Protein AF-K9Z7T4-F1 (afdb_monomer)

Radius of gyration: 53.47 Å; Cα contacts (8 Å, |Δi|>4): 276; chains: 1; bounding box: 101×88×166 Å

Mean predicted aligned error: 19.98 Å

pLDDT: mean 82.02, std 14.08, range [35.19, 96.25]

Structure (mmCIF, N/CA/C/O backbone):
data_AF-K9Z7T4-F1
#
_entry.id   AF-K9Z7T4-F1
#
loop_
_atom_site.group_PDB
_atom_site.id
_atom_site.type_symbol
_atom_site.label_atom_id
_atom_site.label_alt_id
_atom_site.label_comp_id
_atom_site.label_asym_id
_atom_site.label_entity_id
_atom_site.label_seq_id
_atom_site.pdbx_PDB_ins_code
_atom_site.Cartn_x
_atom_site.Cartn_y
_atom_site.Cartn_z
_atom_site.occupancy
_atom_site.B_iso_or_equiv
_atom_site.auth_seq_id
_atom_site.auth_comp_id
_atom_site.auth_asym_id
_atom_site.auth_atom_id
_atom_site.pdbx_PDB_model_num
ATOM 1 N N . MET A 1 1 ? -1.472 -48.087 59.391 1.00 56.12 1 MET A N 1
ATOM 2 C CA . MET A 1 1 ? -1.946 -48.868 58.226 1.00 56.12 1 MET A CA 1
ATOM 3 C C . MET A 1 1 ? -3.198 -48.265 57.552 1.00 56.12 1 MET A C 1
ATOM 5 O O . MET A 1 1 ? -3.624 -48.818 56.557 1.00 56.12 1 MET A O 1
ATOM 9 N N . ASN A 1 2 ? -3.743 -47.123 58.022 1.00 65.25 2 ASN A N 1
ATOM 10 C CA . ASN A 1 2 ? -5.026 -46.553 57.555 1.00 65.25 2 ASN A CA 1
ATOM 11 C C . ASN A 1 2 ? -4.916 -45.523 56.407 1.00 65.25 2 ASN A C 1
ATOM 13 O O . ASN A 1 2 ? -5.832 -45.392 55.605 1.00 65.25 2 ASN A O 1
ATOM 17 N N . GLU A 1 3 ? -3.805 -44.788 56.298 1.00 74.00 3 GLU A N 1
ATOM 18 C CA . GLU A 1 3 ? -3.672 -43.707 55.300 1.00 74.00 3 GLU A CA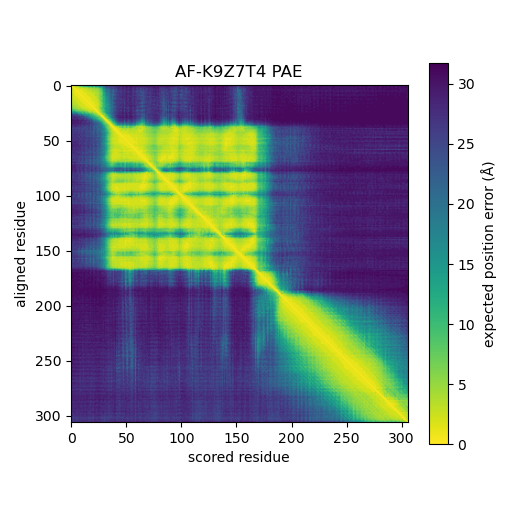 1
ATOM 19 C C . GLU A 1 3 ? -3.505 -44.234 53.870 1.00 74.00 3 GLU A C 1
ATOM 21 O O . GLU A 1 3 ? -4.015 -43.649 52.916 1.00 74.00 3 GLU A O 1
ATOM 26 N N . LEU A 1 4 ? -2.828 -45.376 53.710 1.00 76.12 4 LEU A N 1
ATOM 27 C CA . LEU A 1 4 ? -2.591 -45.973 52.397 1.00 76.12 4 LEU A CA 1
ATOM 28 C C . LEU A 1 4 ? -3.894 -46.502 51.776 1.00 76.12 4 LEU A C 1
ATOM 30 O O . LEU A 1 4 ? -4.114 -46.332 50.579 1.00 76.12 4 LEU A O 1
ATOM 34 N N . GLU A 1 5 ? -4.783 -47.084 52.586 1.00 82.19 5 GLU A N 1
ATOM 35 C CA . GLU A 1 5 ? -6.115 -47.509 52.136 1.00 82.19 5 GLU A CA 1
ATOM 36 C C . GLU A 1 5 ? -6.989 -46.317 51.739 1.00 82.19 5 GLU A C 1
ATOM 38 O O . GLU A 1 5 ? -7.698 -46.378 50.731 1.00 82.19 5 GLU A O 1
ATOM 43 N N . GLU A 1 6 ? -6.903 -45.203 52.470 1.00 84.56 6 GLU A N 1
ATOM 44 C CA . GLU A 1 6 ? -7.644 -43.987 52.134 1.00 84.56 6 GLU A CA 1
ATOM 45 C C . GLU A 1 6 ? -7.170 -43.380 50.801 1.00 84.56 6 GLU A C 1
ATOM 47 O O . GLU A 1 6 ? -7.987 -42.957 49.976 1.00 84.56 6 GLU A O 1
ATOM 52 N N . ILE A 1 7 ? -5.857 -43.403 50.546 1.00 84.25 7 ILE A N 1
ATOM 53 C CA . ILE A 1 7 ? -5.266 -42.974 49.271 1.00 84.25 7 ILE A CA 1
ATOM 54 C C . ILE A 1 7 ? -5.718 -43.889 48.129 1.00 84.25 7 ILE A C 1
ATOM 56 O O . ILE A 1 7 ? -6.158 -43.392 47.089 1.00 84.25 7 ILE A O 1
ATOM 60 N N . TYR A 1 8 ? -5.681 -45.212 48.320 1.00 85.50 8 TYR A N 1
ATOM 61 C CA . TYR A 1 8 ? -6.153 -46.169 47.314 1.00 85.50 8 TYR A CA 1
ATOM 62 C C . TYR A 1 8 ? -7.630 -45.961 46.974 1.00 85.50 8 TYR A C 1
ATOM 64 O O . TYR A 1 8 ? -8.008 -45.984 45.800 1.00 85.50 8 TYR A O 1
ATOM 72 N N . LYS A 1 9 ? -8.461 -45.695 47.984 1.00 87.12 9 LYS A N 1
ATOM 73 C CA . LYS A 1 9 ? -9.889 -45.431 47.800 1.00 87.12 9 LYS A CA 1
ATOM 74 C C . LYS A 1 9 ? -10.130 -44.143 47.009 1.00 87.12 9 LYS A C 1
ATOM 76 O O . LYS A 1 9 ? -10.883 -44.167 46.035 1.00 87.12 9 LYS A O 1
ATOM 81 N N . LYS A 1 10 ? -9.423 -43.054 47.336 1.00 87.56 10 LYS A N 1
ATOM 82 C CA . LYS A 1 10 ? -9.483 -41.791 46.573 1.00 87.56 10 LYS A CA 1
ATOM 83 C C . LYS A 1 10 ? -9.016 -41.975 45.128 1.00 87.56 10 LYS A C 1
ATOM 85 O O . LYS A 1 10 ? -9.668 -41.489 44.205 1.00 87.56 10 LYS A O 1
ATOM 90 N N . PHE A 1 11 ? -7.935 -42.721 44.907 1.00 86.19 11 PHE A N 1
ATOM 91 C CA . PHE A 1 11 ? -7.422 -42.998 43.563 1.00 86.19 11 PHE A CA 1
ATOM 92 C C . PHE A 1 11 ? -8.405 -43.836 42.731 1.00 86.19 11 PHE A C 1
ATOM 94 O O . PHE A 1 11 ? -8.619 -43.581 41.543 1.00 86.19 11 PHE A O 1
ATOM 101 N N . HIS A 1 12 ? -9.071 -44.803 43.364 1.00 86.19 12 HIS A N 1
ATOM 102 C CA . HIS A 1 12 ? -10.107 -45.608 42.727 1.00 86.19 12 HIS A CA 1
ATOM 103 C C . HIS A 1 12 ? -11.338 -44.770 42.340 1.00 86.19 12 HIS A C 1
ATOM 105 O O . HIS A 1 12 ? -11.840 -44.881 41.220 1.00 86.19 12 HIS A O 1
ATOM 111 N N . GLU A 1 13 ? -11.786 -43.869 43.219 1.00 89.94 13 GLU A N 1
ATOM 112 C CA . GLU A 1 13 ? -12.886 -42.941 42.933 1.00 89.94 13 GLU A CA 1
ATOM 113 C C . GLU A 1 13 ? -12.566 -41.985 41.776 1.00 89.94 13 GLU A C 1
ATOM 115 O O . GLU A 1 13 ? -13.425 -41.735 40.923 1.00 89.94 13 GLU A O 1
ATOM 120 N N . ILE A 1 14 ? -11.329 -41.484 41.708 1.00 85.44 14 ILE A N 1
ATOM 121 C CA . ILE A 1 14 ? -10.849 -40.638 40.607 1.00 85.44 14 ILE A CA 1
ATOM 122 C C . ILE A 1 14 ? -10.875 -41.412 39.284 1.00 85.44 14 ILE A C 1
ATOM 124 O O . ILE A 1 14 ? -11.422 -40.912 38.301 1.00 85.44 14 ILE A O 1
ATOM 128 N N . ASN A 1 15 ? -10.387 -42.655 39.262 1.00 79.94 15 ASN A N 1
ATOM 129 C CA . ASN A 1 15 ? -10.415 -43.496 38.060 1.00 79.94 15 ASN A CA 1
ATOM 130 C C . ASN A 1 15 ? -11.839 -43.807 37.580 1.00 79.94 15 ASN A C 1
ATOM 132 O O . ASN A 1 15 ? -12.111 -43.812 36.377 1.00 79.94 15 ASN A O 1
ATOM 136 N N . ILE A 1 16 ? -12.780 -44.025 38.503 1.00 87.44 16 ILE A N 1
ATOM 137 C CA . ILE A 1 16 ? -14.195 -44.207 38.154 1.00 87.44 16 ILE A CA 1
ATOM 138 C C . ILE A 1 16 ? -14.779 -42.919 37.562 1.00 87.44 16 ILE A C 1
ATOM 140 O O . ILE A 1 16 ? -15.536 -42.983 36.589 1.00 87.44 16 ILE A O 1
ATOM 144 N N . LYS A 1 17 ? -14.448 -41.749 38.126 1.00 85.88 17 LYS A N 1
ATOM 145 C CA . LYS A 1 17 ? -14.883 -40.450 37.588 1.00 85.88 17 LYS A CA 1
ATOM 146 C C . LYS A 1 17 ? -14.314 -40.208 36.188 1.00 85.88 17 LYS A C 1
ATOM 148 O O . LYS A 1 17 ? -15.086 -39.839 35.307 1.00 85.88 17 LYS A O 1
ATOM 153 N N . LEU A 1 18 ? -13.034 -40.501 35.960 1.00 75.69 18 LEU A N 1
ATOM 154 C CA . LEU A 1 18 ? -12.379 -40.421 34.648 1.00 75.69 18 LEU A CA 1
ATOM 155 C C . LEU A 1 18 ? -13.069 -41.311 33.611 1.00 75.69 18 LEU A C 1
ATOM 157 O O . LEU A 1 18 ? -13.542 -40.799 32.601 1.00 75.69 18 LEU A O 1
ATOM 161 N N . LYS A 1 19 ? -13.291 -42.597 33.913 1.00 78.19 19 LYS A N 1
ATOM 162 C CA . LYS A 1 19 ? -14.021 -43.506 33.007 1.00 78.19 19 LYS A CA 1
ATOM 163 C C . LYS A 1 19 ? -15.453 -43.054 32.708 1.00 78.19 19 LYS A C 1
ATOM 165 O O . LYS A 1 19 ? -15.978 -43.317 31.627 1.00 78.19 19 LYS A O 1
ATOM 170 N N . LYS A 1 20 ? -16.131 -42.407 33.663 1.00 79.56 20 LYS A N 1
ATOM 171 C CA . LYS A 1 20 ? -17.473 -41.835 33.444 1.00 79.56 20 LYS A CA 1
ATOM 172 C C . LYS A 1 20 ? -17.432 -40.589 32.556 1.00 79.56 20 LYS A C 1
ATOM 174 O O . LYS A 1 20 ? -18.390 -40.367 31.819 1.00 79.56 20 LYS A O 1
ATOM 179 N N . LEU A 1 21 ? -16.366 -39.793 32.634 1.00 73.06 21 LEU A N 1
ATOM 180 C CA . LEU A 1 21 ? -16.147 -38.629 31.774 1.00 73.06 21 LEU A CA 1
ATOM 181 C C . LEU A 1 21 ? -15.753 -39.048 30.354 1.00 73.06 21 LEU A C 1
ATOM 183 O O . LEU A 1 21 ? -16.339 -38.529 29.413 1.00 73.06 21 LEU A O 1
ATOM 187 N N . GLU A 1 22 ? -14.887 -40.050 30.196 1.00 66.94 22 GLU A N 1
ATOM 188 C CA . GLU A 1 22 ? -14.547 -40.644 28.892 1.00 66.94 22 GLU A CA 1
ATOM 189 C C . GLU A 1 22 ? -15.793 -41.214 28.204 1.00 66.94 22 GLU A C 1
ATOM 191 O O . GLU A 1 22 ? -16.116 -40.834 27.085 1.00 66.94 22 GLU A O 1
ATOM 196 N N . LYS A 1 23 ? -16.614 -41.995 28.923 1.00 67.00 23 LYS A N 1
ATOM 197 C CA . LYS A 1 23 ? -17.903 -42.482 28.394 1.00 67.00 23 LYS A CA 1
ATOM 198 C C . LYS A 1 23 ? -18.918 -41.372 28.095 1.00 67.00 23 LYS A C 1
ATOM 200 O O . LYS A 1 23 ? -19.874 -41.620 27.363 1.00 67.00 23 LYS A O 1
ATOM 205 N N . LYS A 1 24 ? -18.781 -40.185 28.696 1.00 62.53 24 LYS A N 1
ATOM 206 C CA . LYS A 1 24 ? -19.589 -39.002 28.351 1.00 62.53 24 LYS A CA 1
ATOM 207 C C . LYS A 1 24 ? -19.031 -38.282 27.121 1.00 62.53 24 LYS A C 1
ATOM 209 O O . LYS A 1 24 ? -19.833 -37.801 26.329 1.00 62.53 24 LYS A O 1
ATOM 214 N N . ALA A 1 25 ? -17.711 -38.248 26.944 1.00 53.03 25 ALA A N 1
ATOM 215 C CA . ALA A 1 25 ? -17.052 -37.720 25.752 1.00 53.03 25 ALA A CA 1
ATOM 216 C C . ALA A 1 25 ? -17.352 -38.586 24.512 1.00 53.03 25 ALA A C 1
ATOM 218 O O . ALA A 1 25 ? -17.721 -38.047 23.474 1.00 53.03 25 ALA A O 1
ATOM 219 N N . ASP A 1 26 ? -17.367 -39.916 24.660 1.00 46.66 26 ASP A N 1
ATOM 220 C CA . ASP A 1 26 ? -17.774 -40.867 23.607 1.00 46.66 26 ASP A CA 1
ATOM 221 C C . ASP A 1 26 ? -19.279 -40.802 23.268 1.00 46.66 26 ASP A C 1
ATOM 223 O O . ASP A 1 26 ? -19.737 -41.374 22.281 1.00 46.66 26 ASP A O 1
ATOM 227 N N . ARG A 1 27 ? -20.076 -40.103 24.089 1.00 43.59 27 ARG A N 1
ATOM 228 C CA . ARG A 1 27 ? -21.511 -39.845 23.876 1.00 43.59 27 ARG A CA 1
ATOM 229 C C . ARG A 1 27 ? -21.798 -38.433 23.365 1.00 43.59 27 ARG A C 1
ATOM 231 O O . ARG A 1 27 ? -22.956 -38.009 23.396 1.00 43.59 27 ARG A O 1
ATOM 238 N N . ILE A 1 28 ? -20.791 -37.712 22.870 1.00 45.66 28 ILE A N 1
ATOM 239 C CA . ILE A 1 28 ? -21.030 -36.521 22.053 1.00 45.66 28 ILE A CA 1
ATOM 240 C C . ILE A 1 28 ? -21.581 -37.002 20.707 1.00 45.66 28 ILE A C 1
ATOM 242 O O . ILE A 1 28 ? -20.867 -37.258 19.742 1.00 45.66 28 ILE A O 1
ATOM 246 N N . ILE A 1 29 ? -22.901 -37.166 20.679 1.00 40.69 29 ILE A N 1
ATOM 247 C CA . ILE A 1 29 ? -23.694 -37.249 19.462 1.00 40.69 29 ILE A CA 1
ATOM 248 C C . ILE A 1 29 ? -23.391 -35.972 18.677 1.00 40.69 29 ILE A C 1
ATOM 250 O O . ILE A 1 29 ? -23.644 -34.869 19.161 1.00 40.69 29 ILE A O 1
ATOM 254 N N . VAL A 1 30 ? -22.831 -36.136 17.478 1.00 42.75 30 VAL A N 1
ATOM 255 C CA . VAL A 1 30 ? -22.654 -35.076 16.483 1.00 42.75 30 VAL A CA 1
ATOM 256 C C . VAL A 1 30 ? -24.044 -34.622 16.038 1.00 42.75 30 VAL A C 1
ATOM 258 O O . VAL A 1 30 ? -24.583 -35.059 15.024 1.00 42.75 30 VAL A O 1
ATOM 261 N N . THR A 1 31 ? -24.672 -33.755 16.825 1.00 37.69 31 THR A N 1
ATOM 262 C CA . THR A 1 31 ? -25.811 -32.963 16.381 1.00 37.69 31 THR A CA 1
ATOM 263 C C . THR A 1 31 ? -25.279 -31.901 15.429 1.00 37.69 31 THR A C 1
ATOM 265 O O . THR A 1 31 ? -24.798 -30.858 15.856 1.00 37.69 31 THR A O 1
ATOM 268 N N . GLY A 1 32 ? -25.323 -32.216 14.129 1.00 35.19 32 GLY A N 1
ATOM 269 C CA . GLY A 1 32 ? -25.276 -31.269 13.010 1.00 35.19 32 GLY A CA 1
ATOM 270 C C . GLY A 1 32 ? -24.370 -30.064 13.234 1.00 35.19 32 GLY A C 1
ATOM 271 O O . GLY A 1 32 ? -24.859 -28.952 13.428 1.00 35.19 32 GLY A O 1
ATOM 272 N N . GLY A 1 33 ? -23.054 -30.287 13.226 1.00 36.94 33 GLY A N 1
ATOM 273 C CA . GLY A 1 33 ? -22.083 -29.213 13.365 1.00 36.94 33 GLY A CA 1
ATOM 274 C C . GLY A 1 33 ? -22.303 -28.166 12.278 1.00 36.94 33 GLY A C 1
ATOM 275 O O . GLY A 1 33 ? -21.925 -28.369 11.125 1.00 36.94 33 GLY A O 1
ATOM 276 N N . LYS A 1 34 ? -22.861 -27.008 12.649 1.00 42.66 34 LYS A N 1
ATOM 277 C CA . LYS A 1 34 ? -22.464 -25.762 11.998 1.00 42.66 34 LYS A CA 1
ATOM 278 C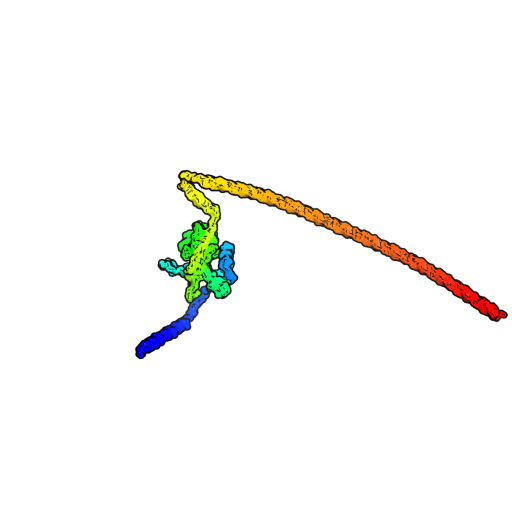 C . LYS A 1 34 ? -20.954 -25.693 12.195 1.00 42.66 34 LYS A C 1
ATOM 280 O O . LYS A 1 34 ? -20.490 -25.368 13.283 1.00 42.66 34 LYS A O 1
ATOM 285 N N . LEU A 1 35 ? -20.207 -26.120 11.179 1.00 47.53 35 LEU A N 1
ATOM 286 C CA . LEU A 1 35 ? -18.761 -25.974 11.079 1.00 47.53 35 LEU A CA 1
ATOM 287 C C . LEU A 1 35 ? -18.470 -24.474 11.126 1.00 47.53 35 LEU A C 1
ATOM 289 O O . LEU A 1 35 ? -18.403 -23.809 10.093 1.00 47.53 35 LEU A O 1
ATOM 293 N N . ASN A 1 36 ? -18.375 -23.918 12.331 1.00 57.12 36 ASN A N 1
ATOM 294 C CA . ASN A 1 36 ? -17.878 -22.570 12.523 1.00 57.12 36 ASN A CA 1
ATOM 295 C C . ASN A 1 36 ? -16.439 -22.585 12.012 1.00 57.12 36 ASN A C 1
ATOM 297 O O . ASN A 1 36 ? -15.576 -23.296 12.528 1.00 57.12 36 ASN A O 1
ATOM 301 N N . LYS A 1 37 ? -16.232 -21.882 10.901 1.00 67.62 37 LYS A N 1
ATOM 302 C CA . LYS A 1 37 ? -14.986 -21.890 10.146 1.00 67.62 37 LYS A CA 1
ATOM 303 C C . LYS A 1 37 ? -13.928 -21.187 10.996 1.00 67.62 37 LYS A C 1
ATOM 305 O O . LYS A 1 37 ? -13.979 -19.968 11.166 1.00 67.62 37 LYS A O 1
ATOM 310 N N . GLN A 1 38 ? -13.006 -21.960 11.561 1.00 80.06 38 GLN A N 1
ATOM 311 C CA . GLN A 1 38 ? -11.787 -21.403 12.139 1.00 80.06 38 GLN A CA 1
ATOM 312 C C . GLN A 1 38 ? -11.035 -20.610 11.055 1.00 80.06 38 GLN A C 1
ATOM 314 O O . GLN A 1 38 ? -11.091 -21.001 9.879 1.00 80.06 38 GLN A O 1
ATOM 319 N N . PRO A 1 39 ? -10.378 -19.496 11.415 1.00 85.00 39 PRO A N 1
ATOM 320 C CA . PRO A 1 39 ? -9.661 -18.675 10.452 1.00 85.00 39 PRO A CA 1
ATOM 321 C C . PRO A 1 39 ? -8.540 -19.496 9.819 1.00 85.00 39 PRO A C 1
ATOM 323 O O . PRO A 1 39 ? -7.871 -20.294 10.484 1.00 85.00 39 PRO A O 1
ATOM 326 N N . LYS A 1 40 ? -8.345 -19.320 8.511 1.00 88.69 40 LYS A N 1
ATOM 327 C CA . LYS A 1 40 ? -7.240 -19.973 7.808 1.00 88.69 40 LYS A CA 1
ATOM 328 C C . LYS A 1 40 ? -5.931 -19.304 8.233 1.00 88.69 40 LYS A C 1
ATOM 330 O O . LYS A 1 40 ? -5.888 -18.073 8.255 1.00 88.69 40 LYS A O 1
ATOM 335 N N . PRO A 1 41 ? -4.873 -20.073 8.538 1.00 90.31 41 PRO A N 1
ATOM 336 C CA . PRO A 1 41 ? -3.584 -19.484 8.855 1.00 90.31 41 PRO A CA 1
ATOM 337 C C . PRO A 1 41 ? -3.031 -18.739 7.639 1.00 90.31 41 PRO A C 1
ATOM 339 O O . PRO A 1 41 ? -3.126 -19.219 6.506 1.00 90.31 41 PRO A O 1
ATOM 342 N N . ILE A 1 42 ? -2.444 -17.574 7.888 1.00 92.62 42 ILE A N 1
ATOM 343 C CA . ILE A 1 42 ? -1.706 -16.796 6.897 1.00 92.62 42 ILE A CA 1
ATOM 344 C C . ILE A 1 42 ? -0.269 -16.589 7.386 1.00 92.62 42 ILE A C 1
ATOM 346 O O . ILE A 1 42 ? -0.027 -16.270 8.552 1.00 92.62 42 ILE A O 1
ATOM 350 N N . ASN A 1 43 ? 0.691 -16.807 6.488 1.00 92.19 43 ASN A N 1
ATOM 351 C CA . ASN A 1 43 ? 2.117 -16.685 6.777 1.00 92.19 43 ASN A CA 1
ATOM 352 C C . ASN A 1 43 ? 2.625 -15.311 6.326 1.00 92.19 43 ASN A C 1
ATOM 354 O O . ASN A 1 43 ? 3.181 -15.171 5.238 1.00 92.19 43 ASN A O 1
ATOM 358 N N . ILE A 1 44 ? 2.363 -14.299 7.151 1.00 91.06 44 ILE A N 1
ATOM 359 C CA . ILE A 1 44 ? 2.844 -12.922 6.983 1.00 91.06 44 ILE A CA 1
ATOM 360 C C . ILE A 1 44 ? 3.272 -12.359 8.337 1.00 91.06 44 ILE A C 1
ATOM 362 O O . ILE A 1 44 ? 2.869 -12.857 9.394 1.00 91.06 44 ILE A O 1
ATOM 366 N N . ARG A 1 45 ? 4.079 -11.301 8.315 1.00 90.12 45 ARG A N 1
ATOM 367 C CA . ARG A 1 45 ? 4.451 -10.562 9.524 1.00 90.12 45 ARG A CA 1
ATOM 368 C C . ARG A 1 45 ? 3.292 -9.688 10.008 1.00 90.12 45 ARG A C 1
ATOM 370 O O . ARG A 1 45 ? 2.399 -9.320 9.243 1.00 90.12 45 ARG A O 1
ATOM 377 N N . LEU A 1 46 ? 3.307 -9.328 11.291 1.00 89.06 46 LEU A N 1
ATOM 378 C CA . LEU A 1 46 ? 2.260 -8.494 11.888 1.00 89.06 46 LEU A CA 1
ATOM 379 C C . LEU A 1 46 ? 2.203 -7.101 11.241 1.00 89.06 46 LEU A C 1
ATOM 381 O O . LEU A 1 46 ? 1.122 -6.559 11.027 1.00 89.06 46 LEU A O 1
ATOM 385 N N . GLU A 1 47 ? 3.357 -6.541 10.887 1.00 88.56 47 GLU A N 1
ATOM 386 C CA . GLU A 1 47 ? 3.461 -5.239 10.225 1.00 88.56 47 GLU A CA 1
ATOM 387 C C . GLU A 1 47 ? 2.829 -5.279 8.828 1.00 88.56 47 GLU A C 1
ATOM 389 O O . GLU A 1 47 ? 2.127 -4.353 8.423 1.00 88.56 47 GLU A O 1
ATOM 394 N N . GLU A 1 48 ? 3.019 -6.384 8.105 1.00 91.12 48 GLU A N 1
ATOM 395 C CA . GLU A 1 48 ? 2.408 -6.612 6.794 1.00 91.12 48 GLU A CA 1
ATOM 396 C C . GLU A 1 48 ? 0.888 -6.740 6.913 1.00 91.12 48 GLU A C 1
ATOM 398 O O . GLU A 1 48 ? 0.168 -6.148 6.111 1.00 91.12 48 GLU A O 1
ATOM 403 N N . LEU A 1 49 ? 0.388 -7.427 7.948 1.00 93.38 49 LEU A N 1
ATOM 404 C CA . LEU A 1 49 ? -1.048 -7.514 8.227 1.00 93.38 49 LEU A CA 1
ATOM 405 C C . LEU A 1 49 ? -1.669 -6.124 8.432 1.00 93.38 49 LEU A C 1
ATOM 407 O O . LEU A 1 49 ? -2.707 -5.822 7.842 1.00 93.38 49 LEU A O 1
ATOM 411 N N . ILE A 1 50 ? -1.030 -5.274 9.243 1.00 89.69 50 ILE A N 1
ATOM 412 C CA . ILE A 1 50 ? -1.495 -3.903 9.509 1.00 89.69 50 ILE A CA 1
ATOM 413 C C . ILE A 1 50 ? -1.484 -3.072 8.221 1.00 89.69 50 ILE A C 1
ATOM 415 O O . ILE A 1 50 ? -2.449 -2.359 7.937 1.00 89.69 50 ILE A O 1
ATOM 419 N N . ASN A 1 51 ? -0.429 -3.194 7.413 1.00 89.00 51 ASN A N 1
ATOM 420 C CA . ASN A 1 51 ? -0.335 -2.502 6.130 1.00 89.00 51 ASN A CA 1
ATOM 421 C C . ASN A 1 51 ? -1.454 -2.940 5.181 1.00 89.00 51 ASN A C 1
ATOM 423 O O . ASN A 1 51 ? -2.209 -2.094 4.704 1.00 89.00 51 ASN A O 1
ATOM 427 N N . ILE A 1 52 ? -1.623 -4.246 4.956 1.00 92.00 52 ILE A N 1
ATOM 428 C CA . ILE A 1 52 ? -2.682 -4.776 4.085 1.00 92.00 52 ILE A CA 1
ATOM 429 C C . ILE A 1 52 ? -4.050 -4.281 4.560 1.00 92.00 52 ILE A C 1
ATOM 431 O O . ILE A 1 52 ? -4.837 -3.796 3.749 1.00 92.00 52 ILE A O 1
ATOM 435 N N . TYR A 1 53 ? -4.313 -4.332 5.869 1.00 93.62 53 TYR A N 1
ATOM 436 C CA . TYR A 1 53 ? -5.564 -3.848 6.443 1.00 93.62 53 TYR A CA 1
ATOM 437 C C . TYR A 1 53 ? -5.817 -2.359 6.149 1.00 93.62 53 TYR A C 1
ATOM 439 O O . TYR A 1 53 ? -6.931 -1.978 5.798 1.00 93.62 53 TYR A O 1
ATOM 447 N N . ASN A 1 54 ? -4.796 -1.508 6.270 1.00 88.62 54 ASN A N 1
ATOM 448 C CA . ASN A 1 54 ? -4.940 -0.062 6.090 1.00 88.62 54 ASN A CA 1
ATOM 449 C C . ASN A 1 54 ? -5.096 0.379 4.626 1.00 88.62 54 ASN A C 1
ATOM 451 O O . ASN A 1 54 ? -5.683 1.440 4.389 1.00 88.62 54 ASN A O 1
ATOM 455 N N . TYR A 1 55 ? -4.578 -0.399 3.668 1.00 87.50 55 TYR A N 1
ATOM 456 C CA . TYR A 1 55 ? -4.660 -0.091 2.235 1.00 87.50 55 TYR A CA 1
ATOM 457 C C . TYR A 1 55 ? -5.817 -0.815 1.535 1.00 87.50 55 TYR A C 1
ATOM 459 O O . TYR A 1 55 ? -6.593 -0.174 0.829 1.00 87.50 55 TYR A O 1
ATOM 467 N N . ILE A 1 56 ? -5.934 -2.137 1.705 1.00 88.81 56 ILE A N 1
ATOM 468 C CA . ILE A 1 56 ? -6.911 -2.985 0.999 1.00 88.81 56 ILE A CA 1
ATOM 469 C C . ILE A 1 56 ? -7.399 -4.111 1.938 1.00 88.81 56 ILE A C 1
ATOM 471 O O . ILE A 1 56 ? -7.033 -5.281 1.774 1.00 88.81 56 ILE A O 1
ATOM 475 N N . PRO A 1 57 ? -8.249 -3.800 2.936 1.00 90.88 57 PRO A N 1
ATOM 476 C CA . PRO A 1 57 ? -8.680 -4.780 3.935 1.00 90.88 57 PRO A CA 1
ATOM 477 C C . PRO A 1 57 ? -9.497 -5.936 3.342 1.00 90.88 57 PRO A C 1
ATOM 479 O O . PRO A 1 57 ? -9.558 -7.008 3.939 1.00 90.88 57 PRO A O 1
ATOM 482 N N . GLN A 1 58 ? -10.106 -5.763 2.164 1.00 91.38 58 GLN A N 1
ATOM 483 C CA . GLN A 1 58 ? -10.952 -6.778 1.527 1.00 91.38 58 GLN A CA 1
ATOM 484 C C . GLN A 1 58 ? -10.186 -8.072 1.216 1.00 91.38 58 GLN A C 1
ATOM 486 O O . GLN A 1 58 ? -10.779 -9.150 1.268 1.00 91.38 58 GLN A O 1
ATOM 491 N N . ILE A 1 59 ? -8.873 -7.989 0.969 1.00 91.25 59 ILE A N 1
ATOM 492 C CA . ILE A 1 59 ? -8.006 -9.153 0.718 1.00 91.25 59 ILE A CA 1
ATOM 493 C C . ILE A 1 59 ? -7.995 -10.104 1.926 1.00 91.25 59 ILE A C 1
ATOM 495 O O . ILE A 1 59 ? -7.953 -11.322 1.769 1.00 91.25 59 ILE A O 1
ATOM 499 N N . LEU A 1 60 ? -8.090 -9.562 3.143 1.00 92.62 60 LEU A N 1
ATOM 500 C CA . LEU A 1 60 ? -8.049 -10.351 4.375 1.00 92.62 60 LEU A CA 1
ATOM 501 C C . LEU A 1 60 ? -9.349 -11.124 4.632 1.00 92.62 60 LEU A C 1
ATOM 503 O O . LEU A 1 60 ? -9.356 -12.040 5.452 1.00 92.62 60 LEU A O 1
ATOM 507 N N . SER A 1 61 ? -10.441 -10.802 3.931 1.00 91.00 61 SER A N 1
ATOM 508 C CA . SER A 1 61 ? -11.761 -11.394 4.185 1.00 91.00 61 SER A CA 1
ATOM 509 C C . SER A 1 61 ? -11.816 -12.914 3.979 1.00 91.00 61 SER A C 1
ATOM 511 O O . SER A 1 61 ? -12.570 -13.590 4.673 1.00 91.00 61 SER A O 1
ATOM 513 N N . GLU A 1 62 ? -10.986 -13.476 3.092 1.00 89.56 62 GLU A N 1
ATOM 514 C CA . GLU A 1 62 ? -10.911 -14.930 2.864 1.00 89.56 62 GLU A CA 1
ATOM 515 C C . GLU A 1 62 ? -10.212 -15.700 3.996 1.00 89.56 62 GLU A C 1
ATOM 517 O O . GLU A 1 62 ? -10.412 -16.912 4.151 1.00 89.56 62 GLU A O 1
ATOM 522 N N . TYR A 1 63 ? -9.392 -14.993 4.775 1.00 91.50 63 TYR A N 1
ATOM 523 C CA . TYR A 1 63 ? -8.615 -15.515 5.900 1.00 91.50 63 TYR A CA 1
ATOM 524 C C . TYR A 1 63 ? -9.242 -15.146 7.250 1.00 91.50 63 TYR A C 1
ATOM 526 O O . TYR A 1 63 ? -8.888 -15.725 8.277 1.00 91.50 63 TYR A O 1
ATOM 534 N N . ALA A 1 64 ? -10.191 -14.211 7.240 1.00 92.50 64 ALA A N 1
ATOM 535 C CA . ALA A 1 64 ? -10.875 -13.708 8.413 1.00 92.50 64 ALA A CA 1
ATOM 536 C C . ALA A 1 64 ? -12.056 -14.580 8.836 1.00 92.50 64 ALA A C 1
ATOM 538 O O . ALA A 1 64 ? -12.890 -14.987 8.024 1.00 92.50 64 ALA A O 1
ATOM 539 N N . THR A 1 65 ? -12.197 -14.752 10.148 1.00 92.94 65 THR A N 1
ATOM 540 C CA . THR A 1 65 ? -13.439 -15.233 10.755 1.00 92.94 65 THR A CA 1
ATOM 541 C C . THR A 1 65 ? -14.189 -14.050 11.371 1.00 92.94 65 THR A C 1
ATOM 543 O O . THR A 1 65 ? -13.640 -13.382 12.250 1.00 92.94 65 THR A O 1
ATOM 546 N N . PRO A 1 66 ? -15.427 -13.753 10.932 1.00 93.31 66 PRO A N 1
ATOM 547 C CA . PRO A 1 66 ? -16.206 -12.658 11.491 1.00 93.31 66 PRO A CA 1
ATOM 548 C C . PRO A 1 66 ? -16.722 -12.997 12.894 1.00 93.31 66 PRO A C 1
ATOM 550 O O . PRO A 1 66 ? -17.299 -14.062 13.129 1.00 93.31 66 PRO A O 1
ATOM 553 N N . VAL A 1 67 ? -16.515 -12.070 13.828 1.00 92.44 67 VAL A N 1
ATOM 554 C CA . VAL A 1 67 ? -16.874 -12.213 15.243 1.00 92.44 67 VAL A CA 1
ATOM 555 C C . VAL A 1 67 ? -17.464 -10.922 15.805 1.00 92.44 67 VAL A C 1
ATOM 557 O O . VAL A 1 67 ? -17.239 -9.828 15.284 1.00 92.44 67 VAL A O 1
ATOM 560 N N . SER A 1 68 ? -18.201 -11.046 16.901 1.00 91.94 68 SER A N 1
ATOM 561 C CA . SER A 1 68 ? -18.707 -9.926 17.700 1.00 91.94 68 SER A CA 1
ATOM 562 C C . SER A 1 68 ? -18.533 -10.222 19.181 1.00 91.94 68 SER A C 1
ATOM 564 O O . SER A 1 68 ? -18.271 -11.358 19.567 1.00 91.94 68 SER A O 1
ATOM 566 N N . LEU A 1 69 ? -18.712 -9.201 20.019 1.00 90.31 69 LEU A N 1
ATOM 567 C CA . LEU A 1 69 ? -18.768 -9.384 21.467 1.00 90.31 69 LEU A CA 1
ATOM 568 C C . LEU A 1 69 ? -19.860 -10.401 21.836 1.00 90.31 69 LEU A C 1
ATOM 570 O O . LEU A 1 69 ? -20.963 -10.359 21.288 1.00 90.31 69 LEU A O 1
ATOM 574 N N . SER A 1 70 ? -19.548 -11.300 22.766 1.00 86.69 70 SER A N 1
ATOM 575 C CA . SER A 1 70 ? -20.498 -12.283 23.286 1.00 86.69 70 SER A CA 1
ATOM 576 C C . SER A 1 70 ? -21.599 -11.617 24.112 1.00 86.69 70 SER A C 1
ATOM 578 O O . SER A 1 70 ? -21.382 -10.590 24.756 1.00 86.69 70 SER A O 1
ATOM 580 N N . ALA A 1 71 ? -22.775 -12.252 24.176 1.00 80.12 71 ALA A N 1
ATOM 581 C CA . ALA A 1 71 ? -23.897 -11.840 25.024 1.00 80.12 71 ALA A CA 1
ATOM 582 C C . ALA A 1 71 ? -23.503 -11.664 26.505 1.00 80.12 71 ALA A C 1
ATOM 584 O O . ALA A 1 71 ? -24.080 -10.816 27.187 1.00 80.12 71 ALA A O 1
ATOM 585 N N . LYS A 1 72 ? -22.529 -12.444 26.997 1.00 75.25 72 LYS A N 1
ATOM 586 C CA . LYS A 1 72 ? -22.029 -12.352 28.378 1.00 75.25 72 LYS A CA 1
ATOM 587 C C . LYS A 1 72 ? -21.310 -11.032 28.644 1.00 75.25 72 LYS A C 1
ATOM 589 O O . LYS A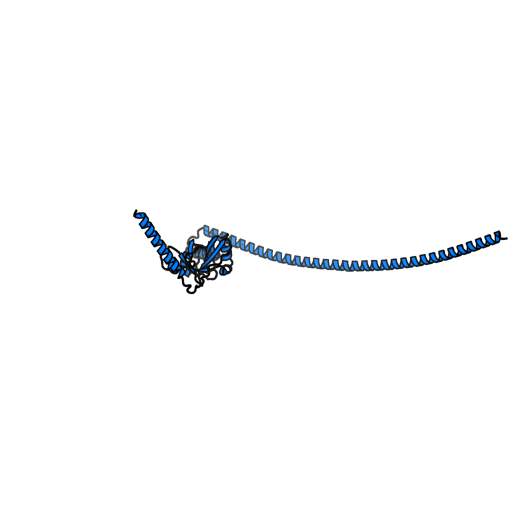 1 72 ? -21.613 -10.365 29.629 1.00 75.25 72 LYS A O 1
ATOM 594 N N . THR A 1 73 ? -20.474 -10.598 27.701 1.00 73.81 73 THR A N 1
ATOM 595 C CA . THR A 1 73 ? -19.746 -9.322 27.750 1.00 73.81 73 THR A CA 1
ATOM 596 C C . THR A 1 73 ? -20.691 -8.118 27.878 1.00 73.81 73 THR A C 1
ATOM 598 O O . THR A 1 73 ? -20.315 -7.091 28.431 1.00 73.81 73 THR A O 1
ATOM 601 N N . TYR A 1 74 ? -21.940 -8.234 27.407 1.00 67.06 74 TYR A N 1
ATOM 602 C CA . TYR A 1 74 ? -22.951 -7.176 27.534 1.00 67.06 74 TYR A CA 1
ATOM 603 C C . TYR A 1 74 ? -23.680 -7.142 28.886 1.00 67.06 74 TYR A C 1
ATOM 605 O O . TYR A 1 74 ? -24.283 -6.119 29.207 1.00 67.06 74 TYR A O 1
ATOM 613 N N . ARG A 1 75 ? -23.719 -8.255 29.633 1.00 66.56 75 ARG A N 1
ATOM 614 C CA . ARG A 1 75 ? -24.614 -8.429 30.795 1.00 66.56 75 ARG A CA 1
ATOM 615 C C . ARG A 1 75 ? -23.913 -8.305 32.144 1.00 66.56 75 ARG A C 1
ATOM 617 O O . ARG A 1 75 ? -24.575 -7.964 33.121 1.00 66.56 75 ARG A O 1
ATOM 624 N N . GLU A 1 76 ? -22.613 -8.568 32.209 1.00 57.75 76 GLU A N 1
ATOM 625 C CA . GLU A 1 76 ? -21.858 -8.607 33.464 1.00 57.75 76 GLU A CA 1
ATOM 626 C C . GLU A 1 76 ? -20.890 -7.420 33.589 1.00 57.75 76 GLU A C 1
ATOM 628 O O . GLU A 1 76 ? -20.457 -6.832 32.596 1.00 57.75 76 GLU A O 1
ATOM 633 N N . LYS A 1 77 ? -20.559 -7.039 34.832 1.00 56.56 77 LYS A N 1
ATOM 634 C CA . LYS A 1 77 ? -19.496 -6.069 35.141 1.00 56.56 77 LYS A CA 1
ATOM 635 C C . LYS A 1 77 ? -18.139 -6.686 34.764 1.00 56.56 77 LYS A C 1
ATOM 637 O O . LYS A 1 77 ? -17.480 -7.294 35.589 1.00 56.56 77 LYS A O 1
ATOM 642 N N . ILE A 1 78 ? -17.815 -6.538 33.484 1.00 62.53 78 ILE A N 1
ATOM 643 C CA . ILE A 1 78 ? -16.555 -6.697 32.744 1.00 62.53 78 ILE A CA 1
ATOM 644 C C . ILE A 1 78 ? -15.340 -7.074 33.610 1.00 62.53 78 ILE A C 1
ATOM 646 O O . ILE A 1 78 ? -14.598 -6.199 34.054 1.00 62.53 78 ILE A O 1
ATOM 650 N N . GLU A 1 79 ? -15.089 -8.371 33.768 1.00 67.25 79 GLU A N 1
ATOM 651 C CA . GLU A 1 79 ? -13.738 -8.864 34.077 1.00 67.25 79 GLU A CA 1
ATOM 652 C C . GLU A 1 79 ? -13.027 -9.316 32.792 1.00 67.25 79 GLU A C 1
ATOM 654 O O . GLU A 1 79 ? -11.855 -9.003 32.599 1.00 67.25 79 GLU A O 1
ATOM 659 N N . GLU A 1 80 ? -13.748 -9.936 31.847 1.00 83.06 80 GLU A N 1
ATOM 660 C CA . GLU A 1 80 ? -13.175 -10.490 30.615 1.00 83.06 80 GLU A CA 1
ATOM 661 C C . GLU A 1 80 ? -14.053 -10.205 29.383 1.00 83.06 80 GLU A C 1
ATOM 663 O O . GLU A 1 80 ? -15.283 -10.254 29.436 1.00 83.06 80 GLU A O 1
ATOM 668 N N . VAL A 1 81 ? -13.418 -9.886 28.249 1.00 88.31 81 VAL A N 1
ATOM 669 C CA . VAL A 1 81 ? -14.104 -9.589 26.981 1.00 88.31 81 VAL A CA 1
ATOM 670 C C . VAL A 1 81 ? -14.080 -10.836 26.097 1.00 88.31 81 VAL A C 1
ATOM 672 O O . VAL A 1 81 ? -13.052 -11.156 25.499 1.00 88.31 81 VAL A O 1
ATOM 675 N N . GLU A 1 82 ? -15.222 -11.524 26.008 1.00 91.31 82 GLU A N 1
ATOM 676 C CA . GLU A 1 82 ? -15.422 -12.710 25.160 1.00 91.31 82 GLU A CA 1
ATOM 677 C C . GLU A 1 82 ? -16.002 -12.316 23.786 1.00 91.31 82 GLU A C 1
ATOM 679 O O . GLU A 1 82 ? -16.848 -11.416 23.679 1.00 91.31 82 GLU A O 1
ATOM 684 N N . LEU A 1 83 ? -15.542 -12.998 22.735 1.00 91.88 83 LEU A N 1
ATOM 685 C CA . LEU A 1 83 ? -15.922 -12.822 21.334 1.00 91.88 83 LEU A CA 1
ATOM 686 C C . LEU A 1 83 ? -16.429 -14.148 20.763 1.00 91.88 83 LEU A C 1
ATOM 688 O O . LEU A 1 83 ? -15.741 -15.165 20.854 1.00 91.88 83 LEU A O 1
ATOM 692 N N . ASP A 1 84 ? -17.588 -14.110 20.112 1.00 91.56 84 ASP A N 1
ATOM 693 C CA . ASP A 1 84 ? -18.219 -15.270 19.483 1.00 91.56 84 ASP A CA 1
ATOM 694 C C . ASP A 1 84 ? -18.338 -15.082 17.969 1.00 91.56 84 ASP A C 1
ATOM 696 O O . ASP A 1 84 ? -18.498 -13.966 17.460 1.00 91.56 84 ASP A O 1
ATOM 700 N N . TYR A 1 85 ? -18.309 -16.199 17.239 1.00 90.88 85 TYR A N 1
ATOM 701 C CA . TYR A 1 85 ? -18.584 -16.204 15.805 1.00 90.88 85 TYR A CA 1
ATOM 702 C C . TYR A 1 85 ? -19.965 -15.618 15.497 1.00 90.88 85 TYR A C 1
ATOM 704 O O . TYR A 1 85 ? -20.989 -16.057 16.029 1.00 90.88 85 TYR A O 1
ATOM 712 N N . GLN A 1 86 ? -20.003 -14.675 14.558 1.00 88.69 86 GLN A N 1
ATOM 713 C CA . GLN A 1 86 ? -21.243 -14.111 14.046 1.00 88.69 86 GLN A CA 1
ATOM 714 C C . GLN A 1 86 ? -21.094 -13.830 12.552 1.00 88.69 86 GLN A C 1
ATOM 716 O O . GLN A 1 86 ? -20.126 -13.209 12.130 1.00 88.69 86 GLN A O 1
ATOM 721 N N . HIS A 1 87 ? -22.077 -14.243 11.744 1.00 84.19 87 HIS A N 1
ATOM 722 C CA . HIS A 1 87 ? -22.015 -14.110 10.281 1.00 84.19 87 HIS A CA 1
ATOM 723 C C . HIS A 1 87 ? -21.729 -12.668 9.817 1.00 84.19 87 HIS A C 1
ATOM 725 O O . HIS A 1 87 ? -20.881 -12.458 8.958 1.00 84.19 87 HIS A O 1
ATOM 731 N N . ASN A 1 88 ? -22.361 -11.684 10.465 1.00 85.12 88 ASN A N 1
ATOM 732 C CA . ASN A 1 88 ? -22.129 -10.251 10.252 1.00 85.12 88 ASN A CA 1
ATOM 733 C C . ASN A 1 88 ? -21.398 -9.629 11.449 1.00 85.12 88 ASN A C 1
ATOM 735 O O . ASN A 1 88 ? -21.829 -8.615 11.997 1.00 85.12 88 ASN A O 1
ATOM 739 N N . GLY A 1 89 ? -20.342 -10.299 11.907 1.00 89.56 89 GLY A N 1
ATOM 740 C CA . GLY A 1 89 ? -19.549 -9.854 13.043 1.00 89.56 89 GLY A CA 1
ATOM 741 C C . GLY A 1 89 ? -18.861 -8.517 12.783 1.00 89.56 89 GLY A C 1
ATOM 742 O O . GLY A 1 89 ? -18.330 -8.301 11.694 1.00 89.56 89 GLY A O 1
ATOM 743 N N . TYR A 1 90 ? -18.855 -7.626 13.776 1.00 91.56 90 TYR A N 1
ATOM 744 C CA . TYR A 1 90 ? -18.205 -6.314 13.664 1.00 91.56 90 TYR A CA 1
ATOM 745 C C . TYR A 1 90 ? -16.682 -6.406 13.576 1.00 91.56 90 TYR A C 1
ATOM 747 O O . TYR A 1 90 ? -16.049 -5.469 13.109 1.00 91.56 90 TYR A O 1
ATOM 755 N N . TYR A 1 91 ? -16.085 -7.515 13.992 1.00 94.06 91 TYR A N 1
ATOM 756 C CA . TYR A 1 91 ? -14.641 -7.700 14.023 1.00 94.06 91 TYR A CA 1
ATOM 757 C C . TYR A 1 91 ? -14.232 -8.929 13.210 1.00 94.06 91 TYR A C 1
ATOM 759 O O . TYR A 1 91 ? -15.046 -9.803 12.911 1.00 94.06 91 TYR A O 1
ATOM 767 N N . TRP A 1 92 ? -12.955 -8.996 12.861 1.00 95.12 92 TRP A N 1
ATOM 768 C CA . TRP A 1 92 ? -12.320 -10.111 12.176 1.00 95.12 92 TRP A CA 1
ATOM 769 C C . TRP A 1 92 ? -11.230 -10.710 13.043 1.00 95.12 92 TRP A C 1
ATOM 771 O O . TRP A 1 92 ? -10.336 -9.994 13.490 1.00 95.12 92 TRP A O 1
ATOM 781 N N . VAL A 1 93 ? -11.287 -12.025 13.227 1.00 95.44 93 VAL A N 1
ATOM 782 C CA . VAL A 1 93 ? -10.176 -12.807 13.766 1.00 95.44 93 VAL A CA 1
ATOM 783 C C . VAL A 1 93 ? -9.302 -13.273 12.611 1.00 95.44 93 VAL A C 1
ATOM 785 O O . VAL A 1 93 ? -9.798 -13.901 11.676 1.00 95.44 93 VAL A O 1
ATOM 788 N N . ILE A 1 94 ? -8.006 -12.992 12.704 1.00 95.00 94 ILE A N 1
ATOM 789 C CA . ILE A 1 94 ? -6.967 -13.450 11.783 1.00 95.00 94 ILE A CA 1
ATOM 790 C C . ILE A 1 94 ? -5.990 -14.329 12.555 1.00 95.00 94 ILE A C 1
ATOM 792 O O . ILE A 1 94 ? -5.547 -13.966 13.645 1.00 95.00 94 ILE A O 1
ATOM 796 N N . LEU A 1 95 ? -5.634 -15.473 11.975 1.00 94.25 95 LEU A N 1
ATOM 797 C CA . LEU A 1 95 ? -4.613 -16.367 12.506 1.00 94.25 95 LEU A CA 1
ATOM 798 C C . LEU A 1 95 ? -3.311 -16.174 11.730 1.00 94.25 95 LEU A C 1
ATOM 800 O O . LEU A 1 95 ? -3.232 -16.549 10.561 1.00 94.25 95 LEU A O 1
ATOM 804 N N . LEU A 1 96 ? -2.290 -15.622 12.383 1.00 93.25 96 LEU A N 1
ATOM 805 C CA . LEU A 1 96 ? -0.935 -15.600 11.838 1.00 93.25 96 LEU A CA 1
ATOM 806 C C . LEU A 1 96 ? -0.196 -16.869 12.261 1.00 93.25 96 LEU A C 1
ATOM 808 O O . LEU A 1 96 ? -0.194 -17.227 13.441 1.00 93.25 96 LEU A O 1
ATOM 812 N N . GLU A 1 97 ? 0.449 -17.527 11.302 1.00 90.56 97 GLU A N 1
ATOM 813 C CA . GLU A 1 97 ? 1.317 -18.679 11.545 1.00 90.56 97 GLU A CA 1
ATOM 814 C C . GLU A 1 97 ? 2.723 -18.364 11.041 1.00 90.56 97 GLU A C 1
ATOM 816 O O . GLU A 1 97 ? 2.958 -18.286 9.837 1.00 90.56 97 GLU A O 1
ATOM 821 N N . ASN A 1 98 ? 3.661 -18.179 11.972 1.00 81.12 98 ASN A N 1
ATOM 822 C CA . ASN A 1 98 ? 5.059 -17.908 11.654 1.00 81.12 98 ASN A CA 1
ATOM 823 C C . ASN A 1 98 ? 5.944 -18.926 12.376 1.00 81.12 98 ASN A C 1
ATOM 825 O O . ASN A 1 98 ? 5.895 -19.036 13.600 1.00 81.12 98 ASN A O 1
ATOM 829 N N . GLN A 1 99 ? 6.710 -19.709 11.610 1.00 75.94 99 GLN A N 1
ATOM 830 C CA . GLN A 1 99 ? 7.596 -20.763 12.130 1.00 75.94 99 GLN A CA 1
ATOM 831 C C . GLN A 1 99 ? 6.896 -21.741 13.105 1.00 75.94 99 GLN A C 1
ATOM 833 O O . GLN A 1 99 ? 7.495 -22.218 14.064 1.00 75.94 99 GLN A O 1
ATOM 838 N N . GLY A 1 100 ? 5.612 -22.038 12.868 1.00 76.19 100 GLY A N 1
ATOM 839 C CA . GLY A 1 100 ? 4.804 -22.950 13.692 1.00 76.19 100 GLY A CA 1
ATOM 840 C C . GLY A 1 100 ? 4.182 -22.323 14.945 1.00 76.19 100 GLY A C 1
ATOM 841 O O . GLY A 1 100 ? 3.415 -22.989 15.641 1.00 76.19 100 GLY A O 1
ATOM 842 N N . ILE A 1 101 ? 4.452 -21.044 15.224 1.00 83.44 101 ILE A N 1
ATOM 843 C CA . ILE A 1 101 ? 3.796 -20.293 16.298 1.00 83.44 101 ILE A CA 1
ATOM 844 C C . ILE A 1 101 ? 2.511 -19.676 15.745 1.00 83.44 101 ILE A C 1
ATOM 846 O O . ILE A 1 101 ? 2.540 -18.925 14.767 1.00 83.44 101 ILE A O 1
ATOM 850 N N . LYS A 1 102 ? 1.385 -19.992 16.390 1.00 87.56 102 LYS A N 1
ATOM 851 C CA . LYS A 1 102 ? 0.047 -19.525 16.015 1.00 87.56 102 LYS A CA 1
ATOM 852 C C . LYS A 1 102 ? -0.398 -18.400 16.933 1.00 87.56 102 LYS A C 1
ATOM 854 O O . LYS A 1 102 ? -0.561 -18.618 18.130 1.00 87.56 102 LYS A O 1
ATOM 859 N N . ASN A 1 103 ? -0.631 -17.227 16.356 1.00 93.06 103 ASN A N 1
ATOM 860 C CA . ASN A 1 103 ? -1.099 -16.048 17.077 1.00 93.06 103 ASN A CA 1
ATOM 861 C C . ASN A 1 103 ? -2.411 -15.552 16.471 1.00 93.06 103 ASN A C 1
ATOM 863 O O . ASN A 1 103 ? -2.514 -15.385 15.253 1.00 93.06 103 ASN A O 1
ATOM 867 N N . TYR A 1 104 ? -3.400 -15.294 17.324 1.00 94.56 104 TYR A N 1
ATOM 868 C CA . TYR A 1 104 ? -4.680 -14.746 16.901 1.00 94.56 104 TYR A CA 1
ATOM 869 C C . TYR A 1 104 ? -4.709 -13.237 17.123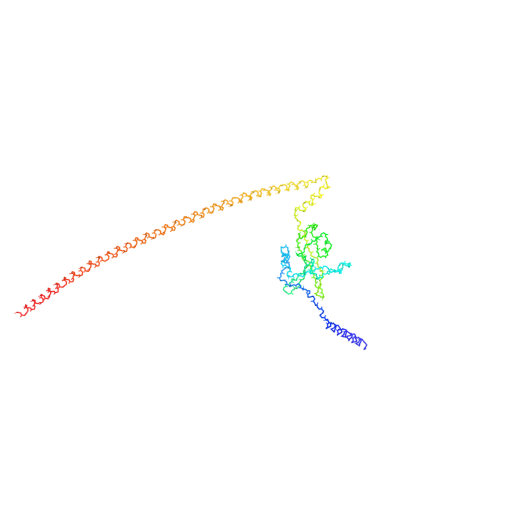 1.00 94.56 104 TYR A C 1
ATOM 871 O O . TYR A 1 104 ? -4.417 -12.724 18.207 1.00 94.56 104 TYR A O 1
ATOM 879 N N . TYR A 1 105 ? -5.106 -12.532 16.074 1.00 96.25 105 TYR A N 1
ATOM 880 C CA . TYR A 1 105 ? -5.260 -11.092 16.077 1.00 96.25 105 TYR A CA 1
ATOM 881 C C . TYR A 1 105 ? -6.684 -10.725 15.733 1.00 96.25 105 TYR A C 1
ATOM 883 O O . TYR A 1 105 ? -7.348 -11.392 14.941 1.00 96.25 105 TYR A O 1
ATOM 891 N N . LEU A 1 106 ? -7.134 -9.631 16.323 1.00 96.00 106 LEU A N 1
ATOM 892 C CA . LEU A 1 106 ? -8.455 -9.096 16.109 1.00 96.00 106 LEU A CA 1
ATOM 893 C C . LEU A 1 106 ? -8.351 -7.708 15.483 1.00 96.00 106 LEU A C 1
ATOM 895 O O . LEU A 1 106 ? -7.593 -6.843 15.935 1.00 96.00 106 LEU A O 1
ATOM 899 N N . LEU A 1 107 ? -9.133 -7.521 14.429 1.00 95.31 107 LEU A N 1
ATOM 900 C CA . LEU A 1 107 ? -9.199 -6.318 13.611 1.00 95.31 107 LEU A CA 1
ATOM 901 C C . LEU A 1 107 ? -10.661 -5.871 13.506 1.00 95.31 107 LEU A C 1
ATOM 903 O O . LEU A 1 107 ? -11.562 -6.705 13.619 1.00 95.31 107 LEU A O 1
ATOM 907 N N . PRO A 1 108 ? -10.946 -4.589 13.253 1.00 93.50 108 PRO A N 1
ATOM 908 C CA . PRO A 1 108 ? -12.278 -4.192 12.817 1.00 93.50 108 PRO A CA 1
ATOM 909 C C . PRO A 1 108 ? -12.618 -4.867 11.473 1.00 93.50 108 PRO A C 1
ATOM 911 O O . PRO A 1 108 ? -11.737 -5.147 10.665 1.00 93.50 108 PRO A O 1
ATOM 914 N N . ASN A 1 109 ? -13.888 -5.184 11.228 1.00 93.00 109 ASN A N 1
ATOM 915 C CA . ASN A 1 109 ? -14.301 -5.807 9.971 1.00 93.00 109 ASN A CA 1
ATOM 916 C C . ASN A 1 109 ? -14.270 -4.772 8.834 1.00 93.00 109 ASN A C 1
ATOM 918 O O . ASN A 1 109 ? -15.088 -3.851 8.809 1.00 93.00 109 ASN A O 1
ATOM 922 N N . GLY A 1 110 ? -13.364 -4.948 7.869 1.00 87.62 110 GLY A N 1
ATOM 923 C CA . GLY A 1 110 ? -13.182 -4.016 6.750 1.00 87.62 110 GLY A CA 1
ATOM 924 C C . GLY A 1 110 ? -14.359 -3.943 5.768 1.00 87.62 110 GLY A C 1
ATOM 925 O O . GLY A 1 110 ? -14.461 -2.982 5.006 1.00 87.62 110 GLY A O 1
ATOM 926 N N . ASN A 1 111 ? -15.273 -4.917 5.802 1.00 88.31 111 ASN A N 1
ATOM 927 C CA . ASN A 1 111 ? -16.463 -4.953 4.948 1.00 88.31 111 ASN A CA 1
ATOM 928 C C . ASN A 1 111 ? -17.687 -4.284 5.596 1.00 88.31 111 ASN A C 1
ATOM 930 O O . ASN A 1 111 ? -18.711 -4.109 4.934 1.00 88.31 111 ASN A O 1
ATOM 934 N N . ILE A 1 112 ? -17.612 -3.910 6.877 1.00 86.44 112 ILE A N 1
ATOM 935 C CA . ILE A 1 112 ? -18.717 -3.275 7.603 1.00 86.44 112 ILE A CA 1
ATOM 936 C C . ILE A 1 112 ? -18.431 -1.786 7.772 1.00 86.44 112 ILE A C 1
ATOM 938 O O . ILE A 1 112 ? -17.322 -1.375 8.103 1.00 86.44 112 ILE A O 1
ATOM 942 N N . LYS A 1 113 ? -19.457 -0.956 7.562 1.00 83.00 113 LYS A N 1
ATOM 943 C CA . LYS A 1 113 ? -19.399 0.466 7.909 1.00 83.00 113 LYS A CA 1
ATOM 944 C C . LYS A 1 113 ? -19.610 0.644 9.409 1.00 83.00 113 LYS A C 1
ATOM 946 O O . LYS A 1 113 ? -20.698 0.372 9.919 1.00 83.00 113 LYS A O 1
ATOM 951 N N . PHE A 1 114 ? -18.587 1.118 10.108 1.00 80.56 114 PHE A N 1
ATOM 952 C CA . PHE A 1 114 ? -18.670 1.422 11.527 1.00 80.56 114 PHE A CA 1
ATOM 953 C C . PHE A 1 114 ? -19.408 2.736 11.751 1.00 80.56 114 PHE A C 1
ATOM 955 O O . PHE A 1 114 ? -18.965 3.810 11.349 1.00 80.56 114 PHE A O 1
ATOM 962 N N . ASN A 1 115 ? -20.534 2.656 12.455 1.00 82.62 115 ASN A N 1
ATOM 963 C CA . ASN A 1 115 ? -21.143 3.833 13.052 1.00 82.62 115 ASN A CA 1
ATOM 964 C C . ASN A 1 115 ? -20.493 4.069 14.419 1.00 82.62 115 ASN A C 1
ATOM 966 O O . ASN A 1 115 ? -20.969 3.560 15.437 1.00 82.62 115 ASN A O 1
ATOM 970 N N . PHE A 1 116 ? -19.387 4.814 14.424 1.00 81.88 116 PHE A N 1
ATOM 971 C CA . PHE A 1 116 ? -18.637 5.122 15.639 1.00 81.88 116 PHE A CA 1
ATOM 972 C C . PHE A 1 116 ? -19.470 5.879 16.674 1.00 81.88 116 PHE A C 1
ATOM 974 O O . PHE A 1 116 ? -19.345 5.572 17.852 1.00 81.88 116 PHE A O 1
ATOM 981 N N . ALA A 1 117 ? -20.382 6.769 16.269 1.00 76.81 117 ALA A N 1
ATOM 982 C CA . ALA A 1 117 ? -21.249 7.492 17.204 1.00 76.81 117 ALA A CA 1
ATOM 983 C C . ALA A 1 117 ? -22.153 6.547 18.018 1.00 76.81 117 ALA A C 1
ATOM 985 O O . ALA A 1 117 ? -22.340 6.733 19.217 1.00 76.81 117 ALA A O 1
ATOM 986 N N . ARG A 1 118 ? -22.681 5.489 17.387 1.00 80.12 118 ARG A N 1
ATOM 987 C CA . ARG A 1 118 ? -23.533 4.495 18.063 1.00 80.12 118 ARG A CA 1
ATOM 988 C C . ARG A 1 118 ? -22.734 3.413 18.788 1.00 80.12 11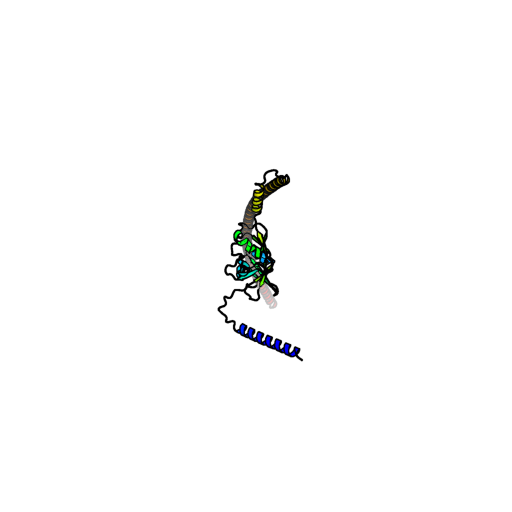8 ARG A C 1
ATOM 990 O O . ARG 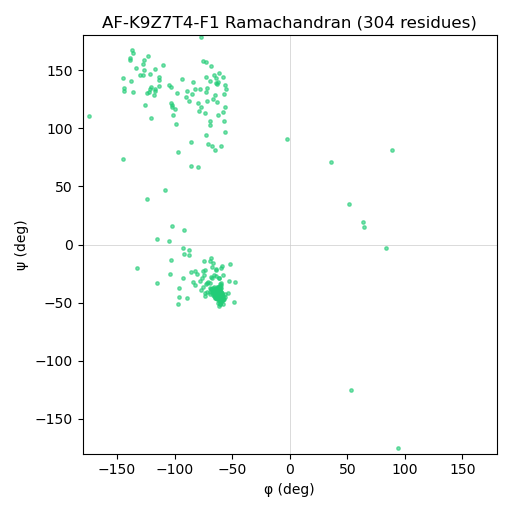A 1 118 ? -23.206 2.859 19.777 1.00 80.12 118 ARG A O 1
ATOM 997 N N . LEU A 1 119 ? -21.565 3.053 18.260 1.00 79.56 119 LEU A N 1
ATOM 998 C CA . LEU A 1 119 ? -20.806 1.878 18.693 1.00 79.56 119 LEU A CA 1
ATOM 999 C C . LEU A 1 119 ? -19.576 2.205 19.546 1.00 79.56 119 LEU A C 1
ATOM 1001 O O . LEU A 1 119 ? -18.870 1.280 19.940 1.00 79.56 119 LEU A O 1
ATOM 1005 N N . GLN A 1 120 ? -19.331 3.479 19.867 1.00 78.75 120 GLN A N 1
ATOM 1006 C CA . GLN A 1 120 ? -18.127 3.938 20.567 1.00 78.75 120 GLN A CA 1
ATOM 1007 C C . GLN A 1 120 ? -17.812 3.109 21.816 1.00 78.75 120 GLN A C 1
ATOM 1009 O O . GLN A 1 120 ? -16.700 2.610 21.966 1.00 78.75 120 GLN A O 1
ATOM 1014 N N . ASN A 1 121 ? -18.811 2.896 22.676 1.00 79.25 121 ASN A N 1
ATOM 1015 C CA . ASN A 1 121 ? -18.640 2.138 23.916 1.00 79.25 121 ASN A CA 1
ATOM 1016 C C . ASN A 1 121 ? -18.246 0.677 23.660 1.00 79.25 121 ASN A C 1
ATOM 1018 O O . ASN A 1 121 ? -17.421 0.132 24.384 1.00 79.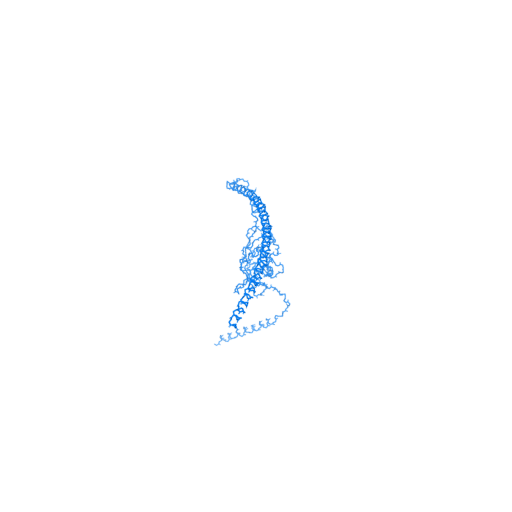25 121 ASN A O 1
ATOM 1022 N N . TYR A 1 122 ? -18.784 0.059 22.606 1.00 83.44 122 TYR A N 1
ATOM 1023 C CA . TYR A 1 122 ? -18.489 -1.333 22.266 1.00 83.44 122 TYR A CA 1
ATOM 1024 C C . TYR A 1 122 ? -17.113 -1.499 21.630 1.00 83.44 122 TYR A C 1
ATOM 1026 O O . TYR A 1 122 ? -16.423 -2.479 21.899 1.00 83.44 122 TYR A O 1
ATOM 1034 N N . ILE A 1 123 ? -16.703 -0.531 20.813 1.00 87.25 123 ILE A N 1
ATOM 1035 C CA . ILE A 1 123 ? -15.373 -0.518 20.206 1.00 87.25 123 ILE A CA 1
ATOM 1036 C C . ILE A 1 123 ? -14.315 -0.273 21.284 1.00 87.25 123 ILE A C 1
ATOM 1038 O O . ILE A 1 123 ? -13.298 -0.959 21.288 1.00 87.25 123 ILE A O 1
ATOM 1042 N N . ASN A 1 124 ? -14.594 0.595 22.263 1.00 87.69 124 ASN A N 1
ATOM 1043 C CA . ASN A 1 124 ? -13.712 0.872 23.402 1.00 87.69 124 ASN A CA 1
ATOM 1044 C C . ASN A 1 124 ? -13.401 -0.359 24.277 1.00 87.69 124 ASN A C 1
ATOM 1046 O O . ASN A 1 124 ? -12.405 -0.352 25.010 1.00 87.69 124 ASN A O 1
ATOM 1050 N N . PHE A 1 125 ? -14.211 -1.425 24.230 1.00 88.31 125 PHE A N 1
ATOM 1051 C CA . PHE A 1 125 ? -13.871 -2.685 24.905 1.00 88.31 125 PHE A CA 1
ATOM 1052 C C . PHE A 1 125 ? -12.689 -3.397 24.254 1.00 88.31 125 PHE A C 1
ATOM 1054 O O . PHE A 1 125 ? -11.950 -4.089 24.943 1.00 88.31 125 PHE A O 1
ATOM 1061 N N . VAL A 1 126 ? -12.486 -3.188 22.956 1.00 92.06 126 VAL A N 1
ATOM 1062 C CA . VAL A 1 126 ? -11.580 -3.981 22.122 1.00 92.06 126 VAL A CA 1
ATOM 1063 C C . VAL A 1 126 ? -10.409 -3.151 21.589 1.00 92.06 126 VAL A C 1
ATOM 1065 O O . VAL A 1 126 ? -9.292 -3.651 21.463 1.00 92.06 126 VAL A O 1
ATOM 1068 N N . PHE A 1 127 ? -10.641 -1.867 21.318 1.00 92.75 127 PHE A N 1
ATOM 1069 C CA . PHE A 1 127 ? -9.670 -0.938 20.755 1.00 92.75 127 PHE A CA 1
ATOM 1070 C C . PHE A 1 127 ? -9.597 0.350 21.572 1.00 92.75 127 PHE A C 1
ATOM 1072 O O . PHE A 1 127 ? -10.595 0.833 22.102 1.00 92.75 127 PHE A O 1
ATOM 1079 N N . ILE A 1 128 ? -8.402 0.922 21.642 1.00 89.25 128 ILE A N 1
ATOM 1080 C CA . ILE A 1 128 ? -8.163 2.286 22.099 1.00 89.25 128 ILE A CA 1
ATOM 1081 C C . ILE A 1 128 ? -8.358 3.212 20.898 1.00 89.25 128 ILE A C 1
ATOM 1083 O O . ILE A 1 128 ? -7.811 2.971 19.819 1.00 89.25 128 ILE A O 1
ATOM 1087 N N . LEU A 1 129 ? -9.166 4.250 21.093 1.00 87.69 129 LEU A N 1
ATOM 1088 C CA . LEU A 1 129 ? -9.526 5.221 20.068 1.00 87.69 129 LEU A CA 1
ATOM 1089 C C . LEU A 1 129 ? -8.675 6.485 20.215 1.00 87.69 129 LEU A C 1
ATOM 1091 O O . LEU A 1 129 ? -8.798 7.198 21.210 1.00 87.69 129 LEU A O 1
ATOM 1095 N N . HIS A 1 130 ? -7.859 6.786 19.206 1.00 81.81 130 HIS A N 1
ATOM 1096 C CA . HIS A 1 130 ? -7.057 8.007 19.136 1.00 81.81 130 HIS A CA 1
ATOM 1097 C C . HIS A 1 130 ? -7.676 9.031 18.178 1.00 81.81 130 HIS A C 1
ATOM 1099 O O . HIS A 1 130 ? -7.859 8.769 16.988 1.00 81.81 130 HIS A O 1
ATOM 1105 N N . GLY A 1 131 ? -7.989 10.220 18.694 1.00 74.69 131 GLY A N 1
ATOM 1106 C CA . GLY A 1 131 ? -8.633 11.297 17.937 1.00 74.69 131 GLY A CA 1
ATOM 1107 C C . GLY A 1 131 ? -10.159 11.320 18.068 1.00 74.69 131 GLY A C 1
ATOM 1108 O O . GLY A 1 131 ? -10.763 10.596 18.856 1.00 74.69 131 GLY A O 1
ATOM 1109 N N . ASN A 1 132 ? -10.798 12.212 17.313 1.00 76.06 132 ASN A N 1
ATOM 1110 C CA . ASN A 1 132 ? -12.253 12.292 17.233 1.00 76.06 132 ASN A CA 1
ATOM 1111 C C . ASN A 1 132 ? -12.761 11.243 16.240 1.00 76.06 132 ASN A C 1
ATOM 1113 O O . ASN A 1 132 ? -12.203 11.185 15.157 1.00 76.06 132 ASN A O 1
ATOM 1117 N N . PHE A 1 133 ? -13.797 10.472 16.584 1.00 77.38 133 PHE A N 1
ATOM 1118 C CA . PHE A 1 133 ? -14.443 9.474 15.708 1.00 77.38 133 PHE A CA 1
ATOM 1119 C C . PHE A 1 133 ? -15.902 9.821 15.364 1.00 77.38 133 PHE A C 1
ATOM 1121 O O . PHE A 1 133 ? -16.592 9.032 14.718 1.00 77.38 133 PHE A O 1
ATOM 1128 N N . LEU A 1 134 ? -16.384 10.994 15.788 1.00 69.94 134 LEU A N 1
ATOM 1129 C CA . LEU A 1 134 ? -17.713 11.486 15.428 1.00 69.94 134 LEU A CA 1
ATOM 1130 C C . LEU A 1 134 ? -17.776 11.701 13.903 1.00 69.94 134 LEU A C 1
ATOM 1132 O O . LEU A 1 134 ? -16.941 12.415 13.356 1.00 69.94 134 LEU A O 1
ATOM 1136 N N . ASP A 1 135 ? -18.728 11.037 13.244 1.00 66.25 135 ASP A N 1
ATOM 1137 C CA . ASP A 1 135 ? -19.050 11.118 11.803 1.00 66.25 135 ASP A CA 1
ATOM 1138 C C . ASP A 1 135 ? -17.990 10.647 10.792 1.00 66.25 135 ASP A C 1
ATOM 1140 O O . ASP A 1 135 ? -18.123 10.854 9.589 1.00 66.25 135 ASP A O 1
ATOM 1144 N N . ILE A 1 136 ? -16.971 9.916 11.239 1.00 69.31 136 ILE A N 1
ATOM 1145 C CA . ILE A 1 136 ? -15.835 9.523 10.383 1.00 69.31 136 ILE A CA 1
ATOM 1146 C C . ILE A 1 136 ? -16.061 8.214 9.609 1.00 69.31 136 ILE A C 1
ATOM 1148 O O . ILE A 1 136 ? -15.304 7.881 8.695 1.00 69.31 136 ILE A O 1
ATOM 1152 N N . GLY A 1 137 ? -17.135 7.475 9.903 1.00 73.12 137 GLY A N 1
ATOM 1153 C CA . GLY A 1 137 ? -17.453 6.223 9.209 1.00 73.12 137 GLY A CA 1
ATOM 1154 C C . GLY A 1 137 ? -16.261 5.258 9.225 1.00 73.12 137 GLY A C 1
ATOM 1155 O O . GLY A 1 137 ? -15.711 4.990 10.282 1.00 73.12 137 GLY A O 1
ATOM 1156 N N . ASN A 1 138 ? -15.815 4.779 8.060 1.00 71.94 138 ASN A N 1
ATOM 1157 C CA . ASN A 1 138 ? -14.641 3.895 7.943 1.00 71.94 138 ASN A CA 1
ATOM 1158 C C . ASN A 1 138 ? -13.311 4.636 7.709 1.00 71.94 138 ASN A C 1
ATOM 1160 O O . ASN A 1 138 ? -12.317 4.007 7.349 1.00 71.94 138 ASN A O 1
ATOM 1164 N N . ASN A 1 139 ? -13.263 5.957 7.887 1.00 81.69 139 ASN A N 1
ATOM 1165 C CA . ASN A 1 139 ? -12.062 6.745 7.630 1.00 81.69 139 ASN A CA 1
ATOM 1166 C C . ASN A 1 139 ? -11.115 6.765 8.849 1.00 81.69 139 ASN A C 1
ATOM 1168 O O . ASN A 1 139 ? -10.912 7.776 9.515 1.00 81.69 139 ASN A O 1
ATOM 1172 N N . PHE A 1 140 ? -10.531 5.611 9.163 1.00 87.62 140 PHE A N 1
ATOM 1173 C CA . PHE A 1 140 ? -9.550 5.449 10.238 1.00 87.62 140 PHE A CA 1
ATOM 1174 C C . PHE A 1 140 ? -8.372 4.579 9.782 1.00 87.62 140 PHE A C 1
ATOM 1176 O O . PHE A 1 140 ? -8.434 3.912 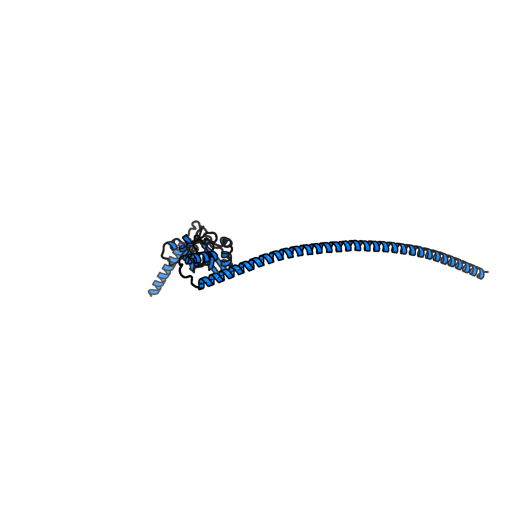8.747 1.00 87.62 140 PHE A O 1
ATOM 1183 N N . SER A 1 141 ? -7.282 4.608 10.546 1.00 88.81 141 SER A N 1
ATOM 1184 C CA . SER A 1 141 ? -6.138 3.704 10.402 1.00 88.81 141 SER A CA 1
ATOM 1185 C C . SER A 1 141 ? -6.031 2.806 11.626 1.00 88.81 141 SER A C 1
ATOM 1187 O O . SER A 1 141 ? -6.209 3.253 12.760 1.00 88.81 141 SER A O 1
ATOM 1189 N N . LEU A 1 142 ? -5.674 1.548 11.406 1.00 91.00 142 LEU A N 1
ATOM 1190 C CA . LEU A 1 142 ? -5.220 0.644 12.447 1.00 91.00 142 LEU A CA 1
ATOM 1191 C C . LEU A 1 142 ? -3.749 0.927 12.763 1.00 91.00 142 LEU A C 1
ATOM 1193 O O . LEU A 1 142 ? -2.903 0.845 11.876 1.00 91.00 142 LEU A O 1
ATOM 1197 N N . ILE A 1 143 ? -3.458 1.250 14.024 1.00 87.12 143 ILE A N 1
ATOM 1198 C CA . ILE A 1 143 ? -2.088 1.392 14.537 1.00 87.12 143 ILE A CA 1
ATOM 1199 C C . ILE A 1 143 ? -1.595 0.040 15.048 1.00 87.12 143 ILE A C 1
ATOM 1201 O O . ILE A 1 143 ? -0.477 -0.369 14.750 1.00 87.12 143 ILE A O 1
ATOM 1205 N N . ARG A 1 144 ? -2.431 -0.658 15.826 1.00 91.88 144 ARG A N 1
ATOM 1206 C CA . ARG A 1 144 ? -2.074 -1.938 16.443 1.00 91.88 144 ARG A CA 1
ATOM 1207 C C . ARG A 1 144 ? -3.265 -2.884 16.480 1.00 91.88 144 ARG A C 1
ATOM 1209 O O . ARG A 1 144 ? -4.356 -2.499 16.896 1.00 91.88 144 ARG A O 1
ATOM 1216 N N . CYS A 1 145 ? -3.043 -4.138 16.105 1.00 94.62 145 CYS A N 1
ATOM 1217 C CA . CYS A 1 145 ? -4.041 -5.195 16.233 1.00 94.62 145 CYS A CA 1
ATOM 1218 C C . CYS A 1 145 ? -4.342 -5.492 17.709 1.00 94.62 145 CYS A C 1
ATOM 1220 O O . CYS A 1 145 ? -3.444 -5.445 18.553 1.00 94.62 145 CYS A O 1
ATOM 1222 N N . ALA A 1 146 ? -5.587 -5.847 18.016 1.00 96.06 146 ALA A N 1
ATOM 1223 C CA . ALA A 1 146 ? -5.907 -6.448 19.305 1.00 96.06 146 ALA A CA 1
ATOM 1224 C C . ALA A 1 146 ? -5.380 -7.889 19.335 1.00 96.06 146 ALA A C 1
ATOM 1226 O O . ALA A 1 146 ? -5.394 -8.577 18.311 1.00 96.06 146 ALA A O 1
ATOM 1227 N N . THR A 1 147 ? -4.910 -8.345 20.493 1.00 95.38 147 THR A N 1
ATOM 1228 C CA . THR A 1 147 ? -4.473 -9.734 20.681 1.00 95.38 147 THR A CA 1
ATOM 1229 C C . THR A 1 147 ? -5.538 -10.499 21.439 1.00 95.38 147 THR A C 1
ATOM 1231 O O . THR A 1 147 ? -6.115 -10.004 22.412 1.00 95.38 147 THR A O 1
ATOM 1234 N N . ILE A 1 148 ? -5.815 -11.706 20.966 1.00 95.31 148 ILE A N 1
ATOM 1235 C CA . ILE A 1 148 ? -6.849 -12.572 21.517 1.00 95.31 148 ILE A CA 1
ATOM 1236 C C . ILE A 1 148 ? -6.281 -13.981 21.677 1.00 95.31 148 ILE A C 1
ATOM 1238 O O . ILE A 1 148 ? -5.400 -14.385 20.921 1.00 95.31 148 ILE A O 1
ATOM 1242 N N . ASP A 1 149 ? -6.803 -14.728 22.640 1.00 92.75 149 ASP A N 1
ATOM 1243 C CA . ASP A 1 149 ? -6.499 -16.146 22.820 1.00 92.75 149 ASP A CA 1
ATOM 1244 C C . ASP A 1 149 ? -7.772 -16.962 22.533 1.00 92.75 149 ASP A C 1
ATOM 1246 O O . ASP A 1 149 ? -8.893 -16.515 22.789 1.00 92.75 149 ASP A O 1
ATOM 1250 N N . ILE A 1 150 ? -7.624 -18.147 21.936 1.00 90.88 150 ILE A N 1
ATOM 1251 C CA . ILE A 1 150 ? -8.761 -19.038 21.676 1.00 90.88 150 ILE A CA 1
ATOM 1252 C C . ILE A 1 150 ? -9.154 -19.764 22.965 1.00 90.88 150 ILE A C 1
ATOM 1254 O O . ILE A 1 150 ? -8.297 -20.287 23.680 1.00 90.88 150 ILE A O 1
ATOM 1258 N N . LEU A 1 151 ? -10.450 -19.806 23.270 1.00 88.19 151 LEU A N 1
ATOM 1259 C CA . LEU A 1 151 ? -10.954 -20.532 24.432 1.00 88.19 151 LEU A CA 1
ATOM 1260 C C . LEU A 1 151 ? -10.901 -22.055 24.198 1.00 88.19 151 LEU A C 1
ATOM 1262 O O . LEU A 1 151 ? -10.961 -22.508 23.052 1.00 88.19 151 LEU A O 1
ATOM 1266 N N . PRO A 1 152 ? -10.868 -22.884 25.264 1.00 82.31 152 PRO A N 1
ATOM 1267 C CA . PRO A 1 152 ? -10.826 -24.347 25.141 1.00 82.31 152 PRO A CA 1
ATOM 1268 C C . PRO A 1 152 ? -12.009 -24.958 24.380 1.00 82.31 152 PRO A C 1
ATOM 1270 O O . PRO A 1 152 ? -11.928 -26.093 23.918 1.00 82.31 152 PRO A O 1
ATOM 1273 N N . ASN A 1 153 ? -13.111 -24.214 24.242 1.00 79.81 153 ASN A N 1
ATOM 1274 C CA . ASN A 1 153 ? -14.259 -24.619 23.436 1.00 79.81 153 ASN A CA 1
ATOM 1275 C C . ASN A 1 153 ? -13.964 -24.622 21.923 1.00 79.81 153 ASN A C 1
ATOM 1277 O O . ASN A 1 153 ? -14.752 -25.176 21.163 1.00 79.81 153 ASN A O 1
ATOM 1281 N N . GLY A 1 154 ? -12.863 -23.998 21.486 1.00 80.31 154 GLY A N 1
ATOM 1282 C CA . GLY A 1 154 ? -12.470 -23.895 20.085 1.00 80.31 154 GLY A CA 1
ATOM 1283 C C . GLY A 1 154 ? -13.450 -23.104 19.218 1.00 80.31 154 GLY A C 1
ATOM 1284 O O . GLY A 1 154 ? -13.463 -23.296 18.007 1.00 80.31 154 GLY A O 1
ATOM 1285 N N . LEU A 1 155 ? -14.309 -22.270 19.807 1.00 82.12 155 LEU A N 1
ATOM 1286 C CA . LEU A 1 155 ? -15.380 -21.542 19.109 1.00 82.12 155 LEU A CA 1
ATOM 1287 C C . LEU A 1 155 ? -15.444 -20.057 19.470 1.00 82.12 155 LEU A C 1
ATOM 1289 O O . LEU A 1 155 ? -16.020 -19.279 18.707 1.00 82.12 155 LEU A O 1
ATOM 1293 N N . SER A 1 156 ? -14.863 -19.691 20.607 1.00 89.56 156 SER A N 1
ATOM 1294 C CA . SER A 1 156 ? -14.888 -18.342 21.158 1.00 89.56 156 SER A CA 1
ATOM 1295 C C . SER A 1 156 ? -13.463 -17.877 21.444 1.00 89.56 156 SER A C 1
ATOM 1297 O O . SER A 1 156 ? -12.543 -18.688 21.599 1.00 89.56 156 SER A O 1
ATOM 1299 N N . TRP A 1 157 ? -13.280 -16.565 21.529 1.00 93.38 157 TRP A N 1
ATOM 1300 C CA . TRP A 1 157 ? -11.992 -15.944 21.820 1.00 93.38 157 TRP A CA 1
ATOM 1301 C C . TRP A 1 157 ? -12.111 -14.993 22.997 1.00 93.38 157 TRP A C 1
ATOM 1303 O O . TRP A 1 157 ? -13.154 -14.376 23.205 1.00 93.38 157 TRP A O 1
ATOM 1313 N N . ILE A 1 158 ? -11.021 -14.848 23.738 1.00 93.75 158 ILE A N 1
ATOM 1314 C CA . ILE A 1 158 ? -10.906 -13.909 24.847 1.00 93.75 158 ILE A CA 1
ATOM 1315 C C . ILE A 1 158 ? -9.890 -12.823 24.507 1.00 93.75 158 ILE A C 1
ATOM 1317 O O . ILE A 1 158 ? -8.825 -13.100 23.952 1.00 93.75 158 ILE A O 1
ATOM 1321 N N . LEU A 1 159 ? -10.222 -11.571 24.815 1.00 94.06 159 LEU A N 1
ATOM 1322 C CA . LEU A 1 159 ? -9.320 -10.442 24.616 1.00 94.06 159 LEU A CA 1
ATOM 1323 C C . LEU A 1 159 ? -8.174 -10.469 25.626 1.00 94.06 159 LEU A C 1
ATOM 1325 O O . LEU A 1 159 ? -8.399 -10.409 26.831 1.00 94.06 159 LEU A O 1
ATOM 1329 N N . LYS A 1 160 ? -6.943 -10.474 25.117 1.00 94.31 160 LYS A N 1
ATOM 1330 C CA . LYS A 1 160 ? -5.719 -10.405 25.919 1.00 94.31 160 LYS A CA 1
ATOM 1331 C C . LYS A 1 160 ? -5.191 -8.981 26.025 1.00 94.31 160 LYS A C 1
ATOM 1333 O O . LYS A 1 160 ? -4.831 -8.529 27.107 1.00 94.31 160 LYS A O 1
ATOM 1338 N N . ALA A 1 161 ? -5.148 -8.264 24.903 1.00 94.06 161 ALA A N 1
ATOM 1339 C CA . ALA A 1 161 ? -4.770 -6.857 24.878 1.00 94.06 161 ALA A CA 1
ATOM 1340 C C . ALA A 1 161 ? -5.559 -6.084 23.823 1.00 94.06 161 ALA A C 1
ATOM 1342 O O . ALA A 1 161 ? -5.823 -6.575 22.722 1.00 94.06 161 ALA A O 1
ATOM 1343 N N . LYS A 1 162 ? -5.891 -4.834 24.159 1.00 94.56 162 LYS A N 1
ATOM 1344 C CA . LYS A 1 162 ? -6.592 -3.929 23.249 1.00 94.56 162 LYS A CA 1
ATOM 1345 C C . LYS A 1 162 ? -5.704 -3.508 22.081 1.00 94.56 162 LYS A C 1
ATOM 1347 O O . LYS A 1 162 ? -4.514 -3.207 22.242 1.00 94.56 162 LYS A O 1
ATOM 1352 N N . GLY A 1 163 ? -6.330 -3.437 20.914 1.00 93.25 163 GLY A N 1
ATOM 1353 C CA . GLY A 1 163 ? -5.746 -2.824 19.730 1.00 93.25 163 GLY A CA 1
ATOM 1354 C C . GLY A 1 163 ? -5.808 -1.303 19.812 1.00 93.25 163 GLY A C 1
ATOM 1355 O O . GLY A 1 163 ? -6.349 -0.741 20.762 1.00 93.25 163 GLY A O 1
ATOM 1356 N N . GLU A 1 164 ? -5.286 -0.628 18.798 1.00 90.94 164 GLU A N 1
ATOM 1357 C CA . GLU A 1 164 ? -5.297 0.830 18.705 1.00 90.94 164 GLU A CA 1
ATOM 1358 C C . GLU A 1 164 ? -5.678 1.264 17.296 1.00 90.94 164 GLU A C 1
ATOM 1360 O O . GLU A 1 164 ? -5.108 0.780 16.314 1.00 90.94 164 GLU A O 1
ATOM 1365 N N . ILE A 1 165 ? -6.625 2.194 17.202 1.00 90.94 165 ILE A N 1
ATOM 1366 C CA . ILE A 1 165 ? -7.015 2.823 15.943 1.00 90.94 165 ILE A CA 1
ATOM 1367 C C . ILE A 1 165 ? -6.955 4.339 16.081 1.00 90.94 165 ILE A C 1
ATOM 1369 O O . ILE A 1 165 ? -7.242 4.892 17.143 1.00 90.94 165 ILE A O 1
ATOM 1373 N N . ILE A 1 166 ? -6.593 5.008 14.993 1.00 86.38 166 ILE A N 1
ATOM 1374 C CA . ILE A 1 166 ? -6.533 6.463 14.908 1.00 86.38 166 ILE A CA 1
ATOM 1375 C C . ILE A 1 166 ? -7.461 6.959 13.819 1.00 86.38 166 ILE A C 1
ATOM 1377 O O . ILE A 1 166 ? -7.519 6.410 12.718 1.00 86.38 166 ILE A O 1
ATOM 1381 N N . SER A 1 167 ? -8.201 8.006 14.140 1.00 83.06 167 SER A N 1
ATOM 1382 C CA . SER A 1 167 ? -9.034 8.685 13.168 1.00 83.06 167 SER A CA 1
ATOM 1383 C C . SER A 1 167 ? -8.163 9.338 12.096 1.00 83.06 167 SER A C 1
ATOM 1385 O O . SER A 1 167 ? -7.238 10.088 12.417 1.00 83.06 167 SER A O 1
ATOM 1387 N N . LYS A 1 168 ? -8.461 9.080 10.817 1.00 74.44 168 LYS A N 1
ATOM 1388 C CA . LYS A 1 168 ? -7.873 9.828 9.699 1.00 74.44 168 LYS A CA 1
ATOM 1389 C C . LYS A 1 168 ? -8.641 11.142 9.584 1.00 74.44 168 LYS A C 1
ATOM 1391 O O . LYS A 1 168 ? -9.403 11.350 8.644 1.00 74.44 168 LYS A O 1
ATOM 1396 N N . ILE A 1 169 ? -8.508 12.007 10.586 1.00 61.03 169 ILE A N 1
ATOM 1397 C CA . ILE A 1 169 ? -9.081 13.346 10.497 1.00 61.03 169 ILE A CA 1
ATOM 1398 C C . ILE A 1 169 ? -8.305 14.063 9.396 1.00 61.03 169 ILE A C 1
ATOM 1400 O O . ILE A 1 169 ? -7.073 14.099 9.443 1.00 61.03 169 ILE A O 1
ATOM 1404 N N . SER A 1 170 ? -9.003 14.600 8.394 1.00 54.75 170 SER A N 1
ATOM 1405 C CA . SER A 1 170 ? -8.357 15.518 7.461 1.00 54.75 170 SER A CA 1
ATOM 1406 C C . SER A 1 170 ? -7.741 16.653 8.288 1.00 54.75 170 SER A C 1
ATOM 1408 O O . SER A 1 170 ? -8.431 17.181 9.164 1.00 54.75 170 SER A O 1
ATOM 1410 N N . PRO A 1 171 ? -6.483 17.065 8.058 1.00 54.34 171 PRO A N 1
ATOM 1411 C CA . PRO A 1 171 ? -5.901 18.227 8.734 1.00 54.34 171 PRO A CA 1
ATOM 1412 C C . PRO A 1 171 ? -6.833 19.454 8.701 1.00 54.34 171 PRO A C 1
ATOM 1414 O O . PRO A 1 171 ? -6.908 20.210 9.667 1.00 54.34 171 PRO A O 1
ATOM 1417 N N . SER A 1 172 ? -7.624 19.581 7.631 1.00 48.78 172 SER A N 1
ATOM 1418 C CA . SER A 1 172 ? -8.665 20.595 7.446 1.00 48.78 172 SER A CA 1
ATOM 1419 C C . SER A 1 172 ? -9.803 20.521 8.475 1.00 48.78 172 SER A C 1
ATOM 1421 O O . SER A 1 172 ? -10.267 21.557 8.940 1.00 48.78 172 SER A O 1
ATOM 1423 N N . ASP A 1 173 ? -10.233 19.323 8.876 1.00 51.53 173 ASP A N 1
ATOM 1424 C CA . ASP A 1 173 ? -11.338 19.130 9.826 1.00 51.53 173 ASP A CA 1
ATOM 1425 C C . ASP A 1 173 ? -10.895 19.377 11.277 1.00 51.53 173 ASP A C 1
ATOM 1427 O O . ASP A 1 173 ? -11.678 19.863 12.098 1.00 51.53 173 ASP A O 1
ATOM 1431 N N . LEU A 1 174 ? -9.626 19.086 11.600 1.00 55.50 174 LEU A N 1
ATOM 1432 C CA . LEU A 1 174 ? -9.011 19.477 12.875 1.00 55.50 174 LEU A CA 1
ATOM 1433 C C . LEU A 1 174 ? -8.924 21.002 12.989 1.00 55.50 174 LEU A C 1
ATOM 1435 O O . LEU A 1 174 ? -9.351 21.554 14.004 1.00 55.50 174 LEU A O 1
ATOM 1439 N N . LEU A 1 175 ? -8.464 21.665 11.923 1.00 55.16 175 LEU A N 1
ATOM 1440 C CA . LEU A 1 175 ? -8.383 23.124 11.841 1.00 55.16 175 LEU A CA 1
ATOM 1441 C C . LEU A 1 175 ? -9.762 23.780 11.954 1.00 55.16 175 LEU A C 1
ATOM 1443 O O . LEU A 1 175 ? -9.931 24.694 12.754 1.00 55.16 175 LEU A O 1
ATOM 1447 N N . LEU A 1 176 ? -10.775 23.288 11.233 1.00 52.53 176 LEU A N 1
ATOM 1448 C CA . LEU A 1 176 ? -12.145 23.808 11.327 1.00 52.53 176 LEU A CA 1
ATOM 1449 C C . LEU A 1 176 ? -12.719 23.657 12.740 1.00 52.53 176 LEU A C 1
ATOM 1451 O O . LEU A 1 176 ? -13.344 24.578 13.263 1.00 52.53 176 LEU A O 1
ATOM 1455 N N . LYS A 1 177 ? -12.473 22.519 13.396 1.00 54.62 177 LYS A N 1
ATOM 1456 C CA . LYS A 1 177 ? -12.955 22.273 14.760 1.00 54.62 177 LYS A CA 1
ATOM 1457 C C . LYS A 1 177 ? -12.220 23.112 15.808 1.00 54.62 177 LYS A C 1
ATOM 1459 O O . LYS A 1 177 ? -12.821 23.451 16.826 1.00 54.62 177 LYS A O 1
ATOM 1464 N N . GLU A 1 178 ? -10.943 23.427 15.606 1.00 56.78 178 GLU A N 1
ATOM 1465 C CA . GLU A 1 178 ? -10.210 24.361 16.467 1.00 56.78 178 GLU A CA 1
ATOM 1466 C C . GLU A 1 178 ? -10.638 25.807 16.236 1.00 56.78 178 GLU A C 1
ATOM 1468 O O . GLU A 1 178 ? -10.937 26.488 17.212 1.00 56.78 178 GLU A O 1
ATOM 1473 N N . LEU A 1 179 ? -10.794 26.250 14.987 1.00 58.84 179 LEU A N 1
ATOM 1474 C CA . LEU A 1 179 ? -11.290 27.590 14.650 1.00 58.84 179 LEU A CA 1
ATOM 1475 C C . LEU A 1 179 ? -12.661 27.876 15.279 1.00 58.84 179 LEU A C 1
ATOM 1477 O O . LEU A 1 179 ? -12.858 28.932 15.879 1.00 58.84 179 LEU A O 1
ATOM 1481 N N . LEU A 1 180 ? -13.577 26.904 15.243 1.00 52.12 180 LEU A N 1
ATOM 1482 C CA . LEU A 1 180 ? -14.894 27.029 15.876 1.00 52.12 180 LEU A CA 1
ATOM 1483 C C . LEU A 1 180 ? -14.820 27.160 17.410 1.00 52.12 180 LEU A C 1
ATOM 1485 O O . LEU A 1 180 ? -15.683 27.793 18.006 1.00 52.12 180 LEU A O 1
ATOM 1489 N N . LYS A 1 181 ? -13.779 26.626 18.070 1.00 53.19 181 LYS A N 1
ATOM 1490 C CA . LYS A 1 181 ? -13.569 26.810 19.522 1.00 53.19 181 LYS A CA 1
ATOM 1491 C C . LYS A 1 181 ? -13.047 28.202 19.881 1.00 53.19 181 LYS A C 1
ATOM 1493 O O . LYS A 1 181 ? -13.192 28.612 21.034 1.00 53.19 181 LYS A O 1
ATOM 1498 N N . PHE A 1 182 ? -12.414 28.897 18.937 1.00 54.44 182 PHE A N 1
ATOM 1499 C CA . PHE A 1 182 ? -11.920 30.262 19.130 1.00 54.44 182 PHE A CA 1
ATOM 1500 C C . PHE A 1 182 ? -13.000 31.315 18.860 1.00 54.44 182 PHE A C 1
ATOM 1502 O O . PHE A 1 182 ? -12.949 32.382 19.461 1.00 54.44 182 PHE A O 1
ATOM 1509 N N . GLN A 1 183 ? -14.017 30.986 18.058 1.00 50.09 183 GLN A N 1
ATOM 1510 C CA . GLN A 1 183 ? -15.129 31.886 17.736 1.00 50.09 183 GLN A CA 1
ATOM 1511 C C . GLN A 1 183 ? -16.023 32.219 18.953 1.00 50.09 183 GLN A C 1
ATOM 1513 O O . GLN A 1 183 ? -16.590 33.304 19.021 1.00 50.09 183 GLN A O 1
ATOM 1518 N N . ASP A 1 184 ? -16.090 31.333 19.955 1.00 44.75 184 ASP A N 1
ATOM 1519 C CA . ASP A 1 184 ? -16.855 31.555 21.197 1.00 44.75 184 ASP A CA 1
ATOM 1520 C C . ASP A 1 184 ? -16.063 32.291 22.301 1.00 44.75 184 ASP A C 1
ATOM 1522 O O . ASP A 1 184 ? -16.611 32.602 23.362 1.00 44.75 184 ASP A O 1
ATOM 1526 N N . LYS A 1 185 ? -14.765 32.567 22.100 1.00 46.88 185 LYS A N 1
ATOM 1527 C CA . LYS A 1 185 ? -13.873 33.149 23.126 1.00 46.88 185 LYS A CA 1
ATOM 1528 C C . LYS A 1 185 ? -13.186 34.438 22.678 1.00 46.88 185 LYS A C 1
ATOM 1530 O O . LYS A 1 185 ? -12.037 34.698 23.037 1.00 46.88 185 LYS A O 1
ATOM 1535 N N . ASP A 1 186 ? -13.912 35.287 21.963 1.00 47.47 186 ASP A N 1
ATOM 1536 C CA . ASP A 1 186 ? -13.450 36.634 21.651 1.00 47.47 186 ASP A CA 1
ATOM 1537 C C . ASP A 1 186 ? -13.414 37.519 22.903 1.00 47.47 186 ASP A C 1
ATOM 1539 O O . ASP A 1 186 ? -14.436 38.028 23.373 1.00 47.47 186 ASP A O 1
ATOM 1543 N N . LYS A 1 187 ? -12.199 37.717 23.425 1.00 51.81 187 LYS A N 1
ATOM 1544 C CA . LYS A 1 187 ? -11.624 39.028 23.777 1.00 51.81 187 LYS A CA 1
ATOM 1545 C C . LYS A 1 187 ? -10.171 38.828 24.213 1.00 51.81 187 LYS A C 1
ATOM 1547 O O . LYS A 1 187 ? -9.920 38.322 25.299 1.00 51.81 187 LYS A O 1
ATOM 1552 N N . GLN A 1 188 ? -9.256 39.317 23.376 1.00 54.38 188 GLN A N 1
ATOM 1553 C CA . GLN A 1 188 ? -7.788 39.207 23.430 1.00 54.38 188 GLN A CA 1
ATOM 1554 C C . GLN A 1 188 ? -7.244 37.965 22.720 1.00 54.38 188 GLN A C 1
ATOM 1556 O O . GLN A 1 188 ? -6.911 36.960 23.338 1.00 54.38 188 GLN A O 1
ATOM 1561 N N . ILE A 1 189 ? -7.127 38.079 21.393 1.00 55.47 189 ILE A N 1
ATOM 1562 C CA . ILE A 1 189 ? -6.251 37.229 20.583 1.00 55.47 189 ILE A CA 1
ATOM 1563 C C . ILE A 1 189 ? -4.831 37.407 21.147 1.00 55.47 189 ILE A C 1
ATOM 1565 O O . ILE A 1 189 ? -4.307 38.520 21.084 1.00 55.47 189 ILE A O 1
ATOM 1569 N N . PRO A 1 190 ? -4.209 36.375 21.743 1.00 63.47 190 PRO A N 1
ATOM 1570 C CA . PRO A 1 190 ? -2.835 36.472 22.216 1.00 63.47 190 PRO A CA 1
ATOM 1571 C C . PRO A 1 190 ? -1.901 36.698 21.022 1.00 63.47 190 PRO A C 1
ATOM 1573 O O . PRO A 1 190 ? -2.092 36.065 19.984 1.00 63.47 190 PRO A O 1
ATOM 1576 N N . ASP A 1 191 ? -0.851 37.508 21.177 1.00 62.09 191 ASP A N 1
ATOM 1577 C CA . ASP A 1 191 ? 0.158 37.818 20.139 1.00 62.09 191 ASP A CA 1
ATOM 1578 C C . ASP A 1 191 ? 0.788 36.585 19.460 1.00 62.09 191 ASP A C 1
ATOM 1580 O O . ASP A 1 191 ? 1.408 36.669 18.401 1.00 62.09 191 ASP A O 1
ATOM 1584 N N . ASN A 1 192 ? 0.657 35.409 20.070 1.00 63.53 192 ASN A N 1
ATOM 1585 C CA . ASN A 1 192 ? 1.125 34.153 19.497 1.00 63.53 192 ASN A CA 1
ATOM 1586 C C . ASN A 1 192 ? 0.202 33.635 18.382 1.00 63.53 192 ASN A C 1
ATOM 1588 O O . ASN A 1 192 ? 0.680 32.963 17.475 1.00 63.53 192 ASN A O 1
ATOM 1592 N N . ILE A 1 193 ? -1.097 33.949 18.429 1.00 66.69 193 ILE A N 1
ATOM 1593 C CA . ILE A 1 193 ? -2.064 33.574 17.389 1.00 66.69 193 ILE A CA 1
ATOM 1594 C C . ILE A 1 193 ? -1.920 34.494 16.173 1.00 66.69 193 ILE A C 1
ATOM 1596 O O . ILE A 1 193 ? -1.956 33.994 15.056 1.00 66.69 193 ILE A O 1
ATOM 1600 N N . SER A 1 194 ? -1.677 35.798 16.354 1.00 69.06 194 SER A N 1
ATOM 1601 C CA . SER A 1 194 ? -1.399 36.698 15.221 1.00 69.06 194 SER A CA 1
ATOM 1602 C C . SER A 1 194 ? -0.134 36.281 14.469 1.00 69.06 194 SER A C 1
ATOM 1604 O O . SER A 1 194 ? -0.175 36.108 13.258 1.00 69.06 194 SER A O 1
ATOM 1606 N N . LYS A 1 195 ? 0.950 35.965 15.189 1.00 75.12 195 LYS A N 1
ATOM 1607 C CA . LYS A 1 195 ? 2.176 35.413 14.584 1.00 75.12 195 LYS A CA 1
ATOM 1608 C C . LYS A 1 195 ? 1.949 34.084 13.865 1.00 75.12 195 LYS A C 1
ATOM 1610 O O . LYS A 1 195 ? 2.595 33.818 12.856 1.00 75.12 195 LYS A O 1
ATOM 1615 N N . LEU A 1 196 ? 1.061 33.233 14.386 1.00 73.38 196 LEU A N 1
ATOM 1616 C CA . LEU A 1 196 ? 0.706 31.975 13.729 1.00 73.38 196 LEU A CA 1
ATOM 1617 C C . LEU A 1 196 ? -0.053 32.232 12.420 1.00 73.38 196 LEU A C 1
ATOM 1619 O O . LEU A 1 196 ? 0.222 31.559 11.432 1.00 73.38 196 LEU A O 1
ATOM 1623 N N . LEU A 1 197 ? -0.970 33.203 12.404 1.00 74.56 197 LEU A N 1
ATOM 1624 C CA . LEU A 1 197 ? -1.703 33.604 11.202 1.00 74.56 197 LEU A CA 1
ATOM 1625 C C . LEU A 1 197 ? -0.763 34.196 10.145 1.00 74.56 197 LEU A C 1
ATOM 1627 O O . LEU A 1 197 ? -0.834 33.787 8.991 1.00 74.56 197 LEU A O 1
ATOM 1631 N N . ASP A 1 198 ? 0.189 35.041 10.546 1.00 80.12 198 ASP A N 1
ATOM 1632 C CA . ASP A 1 198 ? 1.201 35.594 9.635 1.00 80.12 198 ASP A CA 1
ATOM 1633 C C . ASP A 1 198 ? 2.091 34.493 9.028 1.00 80.12 198 ASP A C 1
ATOM 1635 O O . ASP A 1 198 ? 2.398 34.500 7.832 1.00 80.12 198 ASP A O 1
ATOM 1639 N N . LEU A 1 199 ? 2.492 33.503 9.838 1.00 81.56 199 LEU A N 1
ATOM 1640 C CA . LEU A 1 199 ? 3.231 32.335 9.353 1.00 81.56 199 LEU A CA 1
ATOM 1641 C C . LEU A 1 199 ? 2.383 31.497 8.392 1.00 81.56 199 LEU A C 1
ATOM 1643 O O . LEU A 1 199 ? 2.896 31.045 7.369 1.00 81.56 199 LEU A O 1
ATOM 1647 N N . LEU A 1 200 ? 1.095 31.318 8.681 1.00 77.50 200 LEU A N 1
ATOM 1648 C CA . LEU A 1 200 ? 0.177 30.581 7.817 1.00 77.50 200 LEU A CA 1
ATOM 1649 C C . LEU A 1 200 ? 0.023 31.269 6.456 1.00 77.50 200 LEU A C 1
ATOM 1651 O O . LEU A 1 200 ? 0.127 30.609 5.423 1.00 77.50 200 LEU A O 1
ATOM 1655 N N . ASP A 1 201 ? -0.141 32.591 6.453 1.00 82.81 201 ASP A N 1
ATOM 1656 C CA . ASP A 1 201 ? -0.216 33.394 5.235 1.00 82.81 201 ASP A CA 1
ATOM 1657 C C . ASP A 1 201 ? 1.095 33.335 4.448 1.00 82.81 201 ASP A C 1
ATOM 1659 O O . ASP A 1 201 ? 1.079 33.196 3.222 1.00 82.81 201 ASP A O 1
ATOM 1663 N N . SER A 1 202 ? 2.251 33.368 5.122 1.00 87.81 202 SER A N 1
ATOM 1664 C CA . SER A 1 202 ? 3.538 33.187 4.441 1.00 87.81 202 SER A CA 1
ATOM 1665 C C . SER A 1 202 ? 3.649 31.811 3.778 1.00 87.81 202 SER A C 1
ATOM 1667 O O . SER A 1 202 ? 4.029 31.727 2.609 1.00 87.81 202 SER A O 1
ATOM 1669 N N . TYR A 1 203 ? 3.229 30.748 4.469 1.00 87.31 203 TYR A N 1
ATOM 1670 C CA . TYR A 1 203 ? 3.305 29.381 3.965 1.00 87.31 203 TYR A CA 1
ATOM 1671 C C . TYR A 1 203 ? 2.335 29.159 2.803 1.00 87.31 203 TYR A C 1
ATOM 1673 O O . TYR A 1 203 ? 2.680 28.544 1.792 1.00 87.31 203 TYR A O 1
ATOM 1681 N N . TYR A 1 204 ? 1.126 29.711 2.907 1.00 83.38 204 TYR A N 1
ATOM 1682 C CA . TYR A 1 204 ? 0.135 29.677 1.840 1.00 83.38 204 TYR A CA 1
ATOM 1683 C C . TYR A 1 204 ? 0.645 30.390 0.579 1.00 83.38 204 TYR A C 1
ATOM 1685 O O . TYR A 1 204 ? 0.572 29.841 -0.523 1.00 83.38 204 TYR A O 1
ATOM 1693 N N . ASN A 1 205 ? 1.249 31.570 0.738 1.00 84.19 205 ASN A N 1
ATOM 1694 C CA . ASN A 1 205 ? 1.827 32.328 -0.370 1.00 84.19 205 ASN A CA 1
ATOM 1695 C C . ASN A 1 205 ? 3.048 31.636 -0.996 1.00 84.19 205 ASN A C 1
ATOM 1697 O O . ASN A 1 205 ? 3.220 31.679 -2.215 1.00 84.19 205 ASN A O 1
ATOM 1701 N N . GLU A 1 206 ? 3.898 30.982 -0.202 1.00 89.62 206 GLU A N 1
ATOM 1702 C CA . GLU A 1 206 ? 4.985 30.150 -0.732 1.00 89.62 206 GLU A CA 1
ATOM 1703 C C . GLU A 1 206 ? 4.452 28.951 -1.513 1.00 89.62 206 GLU A C 1
ATOM 1705 O O . GLU A 1 206 ? 4.930 28.669 -2.612 1.00 89.62 206 GLU A O 1
ATOM 1710 N N . THR A 1 207 ? 3.416 28.294 -0.995 1.00 85.88 207 THR A N 1
ATOM 1711 C CA . THR A 1 207 ? 2.777 27.155 -1.661 1.00 85.88 207 THR A CA 1
ATOM 1712 C C . THR A 1 207 ? 2.188 27.566 -3.012 1.00 85.88 207 THR A C 1
ATOM 1714 O O . THR A 1 207 ? 2.375 26.860 -4.004 1.00 85.88 207 THR A O 1
ATOM 1717 N N . LEU A 1 208 ? 1.539 28.734 -3.086 1.00 86.94 208 LEU A N 1
ATOM 1718 C CA . LEU A 1 208 ? 1.055 29.307 -4.346 1.00 86.94 208 LEU A CA 1
ATOM 1719 C C . LEU A 1 208 ? 2.200 29.577 -5.330 1.00 86.94 208 LEU A C 1
ATOM 1721 O O . LEU A 1 208 ? 2.138 29.126 -6.469 1.00 86.94 208 LEU A O 1
ATOM 1725 N N . LYS A 1 209 ? 3.292 30.212 -4.883 1.00 90.00 209 LYS A N 1
ATOM 1726 C CA . LYS A 1 209 ? 4.466 30.473 -5.737 1.00 90.00 209 LYS A CA 1
ATOM 1727 C C . LYS A 1 209 ? 5.102 29.192 -6.276 1.00 90.00 209 LYS A C 1
ATOM 1729 O O . LYS A 1 209 ? 5.538 29.165 -7.425 1.00 90.00 209 LYS A O 1
ATOM 1734 N N . ILE A 1 210 ? 5.192 28.145 -5.456 1.00 88.50 210 ILE A N 1
ATOM 1735 C CA . ILE A 1 210 ? 5.716 26.841 -5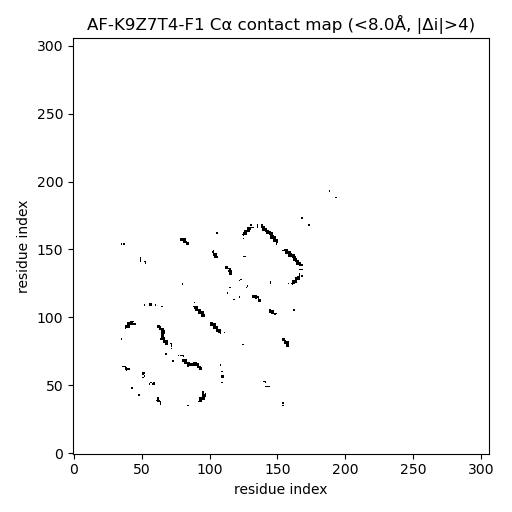.885 1.00 88.50 210 ILE A CA 1
ATOM 1736 C C . ILE A 1 210 ? 4.789 26.230 -6.935 1.00 88.50 210 ILE A C 1
ATOM 1738 O O . ILE A 1 210 ? 5.268 25.734 -7.952 1.00 88.50 210 ILE A O 1
ATOM 1742 N N . LYS A 1 211 ? 3.472 26.307 -6.725 1.00 88.81 211 LYS A N 1
ATOM 1743 C CA . LYS A 1 211 ? 2.480 25.809 -7.680 1.00 88.81 211 LYS A CA 1
ATOM 1744 C C . LYS A 1 211 ? 2.575 26.522 -9.031 1.00 88.81 211 LYS A C 1
ATOM 1746 O O . LYS A 1 211 ? 2.565 25.851 -10.059 1.00 88.81 211 LYS A O 1
ATOM 1751 N N . ASP A 1 212 ? 2.739 27.842 -9.030 1.00 91.00 212 ASP A N 1
ATOM 1752 C CA . ASP A 1 212 ? 2.901 28.628 -10.258 1.00 91.00 212 ASP A CA 1
ATOM 1753 C C . ASP A 1 212 ? 4.201 28.271 -10.992 1.00 91.00 212 ASP A C 1
ATOM 1755 O O . ASP A 1 212 ? 4.204 28.112 -12.212 1.00 91.00 212 ASP A O 1
ATOM 1759 N N . ARG A 1 213 ? 5.308 28.071 -10.258 1.00 91.50 213 ARG A N 1
ATOM 1760 C CA . ARG A 1 213 ? 6.568 27.595 -10.855 1.00 91.50 213 ARG A CA 1
ATOM 1761 C C . ARG A 1 213 ? 6.415 26.217 -11.484 1.00 91.50 213 ARG A C 1
ATOM 1763 O O . ARG A 1 213 ? 6.857 26.034 -12.610 1.00 91.50 213 ARG A O 1
ATOM 1770 N N . LEU A 1 214 ? 5.768 25.279 -10.791 1.00 90.00 214 LEU A N 1
ATOM 1771 C CA . LEU A 1 214 ? 5.521 23.934 -11.318 1.00 90.00 214 LEU A CA 1
ATOM 1772 C C . LEU A 1 214 ? 4.674 23.969 -12.592 1.00 90.00 214 LEU A C 1
ATOM 1774 O O . LEU A 1 214 ? 4.940 23.199 -13.509 1.00 90.00 214 LEU A O 1
ATOM 1778 N N . TYR A 1 215 ? 3.694 24.873 -12.671 1.00 90.31 215 TYR A N 1
ATOM 1779 C CA . TYR A 1 215 ? 2.902 25.062 -13.883 1.00 90.31 215 TYR A CA 1
ATOM 1780 C C . TYR A 1 215 ? 3.774 25.532 -15.058 1.00 90.31 215 TYR A C 1
ATOM 1782 O O . TYR A 1 215 ? 3.778 24.901 -16.112 1.00 90.31 215 TYR A O 1
ATOM 1790 N N . ILE A 1 216 ? 4.587 26.575 -14.857 1.00 91.81 216 ILE A N 1
ATOM 1791 C CA . ILE A 1 216 ? 5.503 27.089 -15.892 1.00 91.81 216 ILE A CA 1
ATOM 1792 C C . ILE A 1 216 ? 6.504 26.012 -16.328 1.00 91.81 216 ILE A C 1
ATOM 1794 O O . ILE A 1 216 ? 6.778 25.847 -17.514 1.00 91.81 216 ILE A O 1
ATOM 1798 N N . GLU A 1 217 ? 7.052 25.261 -15.377 1.00 91.75 217 GLU A N 1
ATOM 1799 C CA . GLU A 1 217 ? 8.032 24.218 -15.669 1.00 91.75 217 GLU A CA 1
ATOM 1800 C C . GLU A 1 217 ? 7.403 23.035 -16.415 1.00 91.75 217 GLU A C 1
ATOM 1802 O O . GLU A 1 217 ? 8.034 22.476 -17.309 1.00 91.75 217 GLU A O 1
ATOM 1807 N N . SER A 1 218 ? 6.135 22.713 -16.137 1.00 87.62 218 SER A N 1
ATOM 1808 C CA . SER A 1 218 ? 5.389 21.714 -16.908 1.00 87.62 218 SER A CA 1
ATOM 1809 C C . SER A 1 218 ? 5.131 22.139 -18.358 1.00 87.62 218 SER A C 1
ATOM 1811 O O . SER A 1 218 ? 5.300 21.320 -19.257 1.00 87.62 218 SER A O 1
ATOM 1813 N N . GLU A 1 219 ? 4.818 23.413 -18.608 1.00 91.81 219 GLU A N 1
ATOM 1814 C CA . GLU A 1 219 ? 4.673 23.957 -19.970 1.00 91.81 219 GLU A CA 1
ATOM 1815 C C . GLU A 1 219 ? 6.005 23.891 -20.737 1.00 91.81 219 GLU A C 1
ATOM 1817 O O . GLU A 1 219 ? 6.048 23.448 -21.884 1.00 91.81 219 GLU A O 1
ATOM 1822 N N . ASN A 1 220 ? 7.123 24.231 -20.082 1.00 92.56 220 ASN A N 1
ATOM 1823 C CA . ASN A 1 220 ? 8.454 24.126 -20.690 1.00 92.56 220 ASN A CA 1
ATOM 1824 C C . ASN A 1 220 ? 8.819 22.678 -21.062 1.00 92.56 220 ASN A C 1
ATOM 1826 O O . ASN A 1 220 ? 9.476 22.452 -22.078 1.00 92.56 220 ASN A O 1
ATOM 1830 N N . ILE A 1 221 ? 8.423 21.695 -20.242 1.00 90.56 221 ILE A N 1
ATOM 1831 C CA . ILE A 1 221 ? 8.638 20.272 -20.543 1.00 90.56 221 ILE A CA 1
ATOM 1832 C C . ILE A 1 221 ? 7.868 19.878 -21.806 1.00 90.56 221 ILE A C 1
ATOM 1834 O O . ILE A 1 221 ? 8.455 19.253 -22.687 1.00 90.56 221 ILE A O 1
ATOM 1838 N N . ILE A 1 222 ? 6.604 20.295 -21.929 1.00 89.94 222 ILE A N 1
ATOM 1839 C CA . ILE A 1 222 ? 5.785 20.027 -23.121 1.00 89.94 222 ILE A CA 1
ATOM 1840 C C . ILE A 1 222 ? 6.445 20.633 -24.370 1.00 89.94 222 ILE A C 1
ATOM 1842 O O . ILE A 1 222 ? 6.610 19.945 -25.377 1.00 89.94 222 ILE A O 1
ATOM 1846 N N . GLU A 1 223 ? 6.916 21.882 -24.300 1.00 92.88 223 GLU A N 1
ATOM 1847 C CA . GLU A 1 223 ? 7.603 22.532 -25.427 1.00 92.88 223 GLU A CA 1
ATOM 1848 C C . GLU A 1 223 ? 8.902 21.799 -25.827 1.00 92.88 223 GLU A C 1
ATOM 1850 O O . GLU A 1 223 ? 9.231 21.666 -27.012 1.00 92.88 223 GLU A O 1
ATOM 1855 N N . LEU A 1 224 ? 9.665 21.306 -24.846 1.00 92.12 224 LEU A N 1
ATOM 1856 C CA . LEU A 1 224 ? 10.876 20.520 -25.095 1.00 92.12 224 LEU A CA 1
ATOM 1857 C C . LEU A 1 224 ? 10.562 19.167 -25.738 1.00 92.12 224 LEU A C 1
ATOM 1859 O O . LEU A 1 224 ? 11.293 18.748 -26.640 1.00 92.12 224 LEU A O 1
ATOM 1863 N N . GLU A 1 225 ? 9.490 18.500 -25.312 1.00 91.75 225 GLU A N 1
ATOM 1864 C CA . GLU A 1 225 ? 9.026 17.250 -25.916 1.00 91.75 225 GLU A CA 1
ATOM 1865 C C . GLU A 1 225 ? 8.629 17.458 -27.383 1.00 91.75 225 GLU A C 1
ATOM 1867 O O . GLU A 1 225 ? 9.066 16.698 -28.249 1.00 91.75 225 GLU A O 1
ATOM 1872 N N . GLU A 1 226 ? 7.901 18.532 -27.699 1.00 93.25 226 GLU A N 1
ATOM 1873 C CA . GLU A 1 226 ? 7.544 18.872 -29.082 1.00 93.25 226 GLU A CA 1
ATOM 1874 C C . GLU A 1 226 ? 8.781 19.124 -29.956 1.00 93.25 226 GLU A C 1
ATOM 1876 O O . GLU A 1 226 ? 8.892 18.592 -31.066 1.00 93.25 226 GLU A O 1
ATOM 1881 N N . LYS A 1 227 ? 9.758 19.888 -29.449 1.00 93.81 227 LYS A N 1
ATOM 1882 C CA . LYS A 1 227 ? 11.035 20.124 -30.144 1.00 93.81 227 LYS A CA 1
ATOM 1883 C C . LYS A 1 227 ? 11.822 18.833 -30.357 1.00 93.81 227 LYS A C 1
ATOM 1885 O O . LYS A 1 227 ? 12.436 18.657 -31.412 1.00 93.81 227 LYS A O 1
ATOM 1890 N N . PHE A 1 228 ? 11.807 17.925 -29.383 1.00 93.44 228 PHE A N 1
ATOM 1891 C CA . PHE A 1 228 ? 12.467 16.629 -29.500 1.00 93.44 228 PHE A CA 1
ATOM 1892 C C . PHE A 1 228 ? 11.821 15.760 -30.585 1.00 93.44 228 PHE A C 1
ATOM 1894 O O . PHE A 1 228 ? 12.537 15.173 -31.398 1.00 93.44 228 PHE A O 1
ATOM 1901 N N . VAL A 1 229 ? 10.485 15.730 -30.654 1.00 92.88 229 VAL A N 1
ATOM 1902 C CA . VAL A 1 229 ? 9.750 15.026 -31.718 1.00 92.88 229 VAL A CA 1
ATOM 1903 C C . VAL A 1 229 ? 10.131 15.579 -33.093 1.00 92.88 229 VAL A C 1
ATOM 1905 O O . VAL A 1 229 ? 10.514 14.807 -33.972 1.00 92.88 229 VAL A O 1
ATOM 1908 N N . GLN A 1 230 ? 10.141 16.905 -33.263 1.00 93.44 230 GLN A N 1
ATOM 1909 C CA . GLN A 1 230 ? 10.547 17.540 -34.525 1.00 93.44 230 GLN A CA 1
ATOM 1910 C C . GLN A 1 230 ? 11.984 17.179 -34.926 1.00 93.44 230 GLN A C 1
ATOM 1912 O O . GLN A 1 230 ? 12.253 16.859 -36.086 1.00 93.44 230 GLN A O 1
ATOM 1917 N N . LEU A 1 231 ? 12.922 17.205 -33.973 1.00 93.56 231 LEU A N 1
ATOM 1918 C CA . LEU A 1 231 ? 14.314 16.840 -34.230 1.00 93.56 231 LEU A CA 1
ATOM 1919 C C . LEU A 1 231 ? 14.444 15.367 -34.642 1.00 93.56 231 LEU A C 1
ATOM 1921 O O . LEU A 1 231 ? 15.206 15.042 -35.556 1.00 93.56 231 LEU A O 1
ATOM 1925 N N . ASN A 1 232 ? 13.690 14.483 -33.991 1.00 92.94 232 ASN A N 1
ATOM 1926 C CA . ASN A 1 232 ? 13.677 13.062 -34.305 1.00 92.94 232 ASN A CA 1
ATOM 1927 C C . ASN A 1 232 ? 13.110 12.793 -35.710 1.00 92.94 232 ASN A C 1
ATOM 1929 O O . ASN A 1 232 ? 13.681 12.001 -36.461 1.00 92.94 232 ASN A O 1
ATOM 1933 N N . ASP A 1 233 ? 12.056 13.501 -36.113 1.00 93.12 233 ASP A N 1
ATOM 1934 C CA . ASP A 1 233 ? 11.496 13.396 -37.464 1.00 93.12 233 ASP A CA 1
ATOM 1935 C C . ASP A 1 233 ? 12.495 13.853 -38.536 1.00 93.12 233 ASP A C 1
ATOM 1937 O O . ASP A 1 233 ? 12.667 13.184 -39.562 1.00 93.12 233 ASP A O 1
ATOM 1941 N N . ILE A 1 234 ? 13.222 14.948 -38.281 1.00 93.88 234 ILE A N 1
ATOM 1942 C CA . ILE A 1 234 ? 14.311 15.412 -39.155 1.00 93.88 234 ILE A CA 1
ATOM 1943 C C . ILE A 1 234 ? 15.409 14.347 -39.249 1.00 93.88 234 ILE A C 1
ATOM 1945 O O . ILE A 1 234 ? 15.870 14.032 -40.349 1.00 93.88 234 ILE A O 1
ATOM 1949 N N . PHE A 1 235 ? 15.814 13.758 -38.121 1.00 92.69 235 PHE A N 1
ATOM 1950 C CA . PHE A 1 235 ? 16.825 12.702 -38.089 1.00 92.69 235 PHE A CA 1
ATOM 1951 C C . PHE A 1 235 ? 16.399 11.475 -38.909 1.00 92.69 235 PHE A C 1
ATOM 1953 O O . PHE A 1 235 ? 17.170 10.983 -39.737 1.00 92.69 235 PHE A O 1
ATOM 1960 N N . ILE A 1 236 ? 15.157 11.013 -38.746 1.00 92.12 236 ILE A N 1
ATOM 1961 C CA . ILE A 1 236 ? 14.598 9.891 -39.512 1.00 92.12 236 ILE A CA 1
ATOM 1962 C C . ILE A 1 236 ? 14.551 10.221 -41.011 1.00 92.12 236 ILE A C 1
ATOM 1964 O O . ILE A 1 236 ? 14.942 9.389 -41.836 1.00 92.12 236 ILE A O 1
ATOM 1968 N N . SER A 1 237 ? 14.111 11.429 -41.375 1.00 93.31 237 SER A N 1
ATOM 1969 C CA . SER A 1 237 ? 14.049 11.889 -42.767 1.00 93.31 237 SER A CA 1
ATOM 1970 C C . SER A 1 237 ? 15.433 11.921 -43.421 1.00 93.31 237 SER A C 1
ATOM 1972 O O . SER A 1 237 ? 15.629 11.337 -44.490 1.00 93.31 237 SER A O 1
ATOM 1974 N N . ASN A 1 238 ? 16.420 12.514 -42.745 1.00 92.56 238 ASN A N 1
ATOM 1975 C CA . ASN A 1 238 ? 17.795 12.591 -43.237 1.00 92.56 238 ASN A CA 1
ATOM 1976 C C . ASN A 1 238 ? 18.408 11.199 -43.408 1.00 92.56 238 ASN A C 1
ATOM 1978 O O . ASN A 1 238 ? 19.006 10.914 -44.444 1.00 92.56 238 ASN A O 1
ATOM 1982 N N . ASN A 1 239 ? 18.207 10.298 -42.444 1.00 91.38 239 ASN A N 1
ATOM 1983 C CA . ASN A 1 239 ? 18.688 8.924 -42.566 1.00 91.38 239 ASN A CA 1
ATOM 1984 C C . ASN A 1 239 ? 18.057 8.208 -43.762 1.00 91.38 239 ASN A C 1
ATOM 1986 O O . ASN A 1 239 ? 18.762 7.545 -44.520 1.00 91.38 239 ASN A O 1
ATOM 1990 N N . ARG A 1 240 ? 16.749 8.380 -43.992 1.00 91.88 240 ARG A N 1
ATOM 1991 C CA . ARG A 1 240 ? 16.077 7.819 -45.173 1.00 91.88 240 ARG A CA 1
ATOM 1992 C C . ARG A 1 240 ? 16.692 8.344 -46.474 1.00 91.88 240 ARG A C 1
ATOM 1994 O O . ARG A 1 240 ? 16.918 7.557 -47.392 1.00 91.88 240 ARG A O 1
ATOM 2001 N N . GLN A 1 241 ? 16.993 9.642 -46.547 1.00 92.38 241 GLN A N 1
ATOM 2002 C CA . GLN A 1 241 ? 17.666 10.230 -47.709 1.00 92.38 241 GLN A CA 1
ATOM 2003 C C . GLN A 1 241 ? 19.059 9.626 -47.917 1.00 92.38 241 GLN A C 1
ATOM 2005 O O . GLN A 1 241 ? 19.378 9.215 -49.032 1.00 92.38 241 GLN A O 1
ATOM 2010 N N . VAL A 1 242 ? 19.859 9.492 -46.856 1.00 91.69 242 VAL A N 1
ATOM 2011 C CA . VAL A 1 242 ? 21.188 8.863 -46.923 1.00 91.69 242 VAL A CA 1
ATOM 2012 C C . VAL A 1 242 ? 21.093 7.434 -47.457 1.00 91.69 242 VAL A C 1
ATOM 2014 O O . VAL A 1 242 ? 21.805 7.102 -48.403 1.00 91.69 242 VAL A O 1
ATOM 2017 N N . TYR A 1 243 ? 20.178 6.614 -46.934 1.00 90.25 243 TYR A N 1
ATOM 2018 C CA . TYR A 1 243 ? 19.987 5.249 -47.432 1.00 90.25 243 TYR A CA 1
ATOM 2019 C C . TYR A 1 243 ? 19.572 5.213 -48.908 1.00 90.25 243 TYR A C 1
ATOM 2021 O O . TYR A 1 243 ? 20.100 4.400 -49.661 1.00 90.25 243 TYR A O 1
ATOM 2029 N N . SER A 1 244 ? 18.705 6.126 -49.356 1.00 90.88 244 SER A N 1
ATOM 2030 C CA . SER A 1 244 ? 18.331 6.206 -50.777 1.00 90.88 244 SER A CA 1
ATOM 2031 C C . SER A 1 244 ? 19.502 6.605 -51.686 1.00 90.88 244 SER A C 1
ATOM 2033 O O . SER A 1 244 ? 19.641 6.080 -52.788 1.00 90.88 244 SER A O 1
ATOM 2035 N N . LEU A 1 245 ? 20.385 7.497 -51.222 1.00 91.75 245 LEU A N 1
ATOM 2036 C CA . LEU A 1 245 ? 21.581 7.895 -51.966 1.00 91.75 245 LEU A CA 1
ATOM 2037 C C . LEU A 1 245 ? 22.605 6.762 -52.044 1.00 91.75 245 LEU A C 1
ATOM 2039 O O . LEU A 1 245 ? 23.256 6.607 -53.078 1.00 91.75 245 LEU A O 1
ATOM 2043 N N . ILE A 1 246 ? 22.747 5.984 -50.967 1.00 92.25 246 ILE A N 1
ATOM 2044 C CA . ILE A 1 246 ? 23.594 4.788 -50.945 1.00 92.25 246 ILE A CA 1
ATOM 2045 C C . ILE A 1 246 ? 23.091 3.787 -51.987 1.00 92.25 246 ILE A C 1
ATOM 2047 O O . ILE A 1 246 ? 23.874 3.410 -52.851 1.00 92.25 246 ILE A O 1
ATOM 2051 N N . ASP A 1 247 ? 21.798 3.457 -51.985 1.00 92.75 247 ASP A N 1
ATOM 2052 C CA . ASP A 1 247 ? 21.201 2.496 -52.926 1.00 92.75 247 ASP A CA 1
ATOM 2053 C C . ASP A 1 247 ? 21.401 2.915 -54.397 1.00 92.75 247 ASP A C 1
ATOM 2055 O O . ASP A 1 247 ? 21.897 2.149 -55.229 1.00 92.75 247 ASP A O 1
ATOM 2059 N N . VAL A 1 248 ? 21.136 4.188 -54.718 1.00 93.69 248 VAL A N 1
ATOM 2060 C CA . VAL A 1 248 ? 21.376 4.737 -56.066 1.00 93.69 248 VAL A CA 1
ATOM 2061 C C . VAL A 1 248 ? 22.854 4.645 -56.457 1.00 93.69 248 VAL A C 1
ATOM 2063 O O . VAL A 1 248 ? 23.185 4.299 -57.598 1.00 93.69 248 VAL A O 1
ATOM 2066 N N . LYS A 1 249 ? 23.765 4.959 -55.530 1.00 92.94 249 LYS A N 1
ATOM 2067 C CA . LYS A 1 249 ? 25.205 4.951 -55.800 1.00 92.94 249 LYS A CA 1
ATOM 2068 C C . LYS A 1 249 ? 25.746 3.531 -55.948 1.00 92.94 249 LYS A C 1
ATOM 2070 O O . LYS A 1 249 ? 26.542 3.300 -56.855 1.00 92.94 249 LYS A O 1
ATOM 2075 N N . GLU A 1 250 ? 25.303 2.593 -55.117 1.00 93.50 250 GLU A N 1
ATOM 2076 C CA . GLU A 1 250 ? 25.647 1.173 -55.218 1.00 93.50 250 GLU A CA 1
ATOM 2077 C C . GLU A 1 250 ? 25.199 0.598 -56.560 1.00 93.50 250 GLU A C 1
ATOM 2079 O O . GLU A 1 250 ? 26.008 -0.014 -57.261 1.00 93.50 250 GLU A O 1
ATOM 2084 N N . LYS A 1 251 ? 23.963 0.891 -56.984 1.00 93.56 251 LYS A N 1
ATOM 2085 C CA . LYS A 1 251 ? 23.453 0.465 -58.291 1.00 93.56 251 LYS A CA 1
ATOM 2086 C C . LYS A 1 251 ? 24.277 1.032 -59.450 1.00 93.56 251 LYS A C 1
ATOM 2088 O O . LYS A 1 251 ? 24.672 0.287 -60.343 1.00 93.56 251 LYS A O 1
ATOM 2093 N N . SER A 1 252 ? 24.604 2.326 -59.415 1.00 94.62 252 SER A N 1
ATOM 2094 C CA . SER A 1 252 ? 25.430 2.954 -60.456 1.00 94.62 252 SER A CA 1
ATOM 2095 C C . SER A 1 252 ? 26.850 2.379 -60.511 1.00 94.62 252 SER A C 1
ATOM 2097 O O . SER A 1 252 ? 27.403 2.187 -61.597 1.00 94.62 252 SER A O 1
ATOM 2099 N N . ILE A 1 253 ? 27.456 2.089 -59.354 1.00 93.62 253 ILE A N 1
ATOM 2100 C CA . ILE A 1 253 ? 28.772 1.441 -59.285 1.00 93.62 253 ILE A CA 1
ATOM 2101 C C . ILE A 1 253 ? 28.692 0.030 -59.871 1.00 93.62 253 ILE A C 1
ATOM 2103 O O . ILE A 1 253 ? 29.544 -0.329 -60.683 1.00 93.62 253 ILE A O 1
ATOM 2107 N N . LEU A 1 254 ? 27.667 -0.744 -59.510 1.00 94.12 254 LEU A N 1
ATOM 2108 C CA . LEU A 1 254 ? 27.470 -2.100 -60.013 1.00 94.12 254 LEU A CA 1
ATOM 2109 C C . LEU A 1 254 ? 27.318 -2.120 -61.540 1.00 94.12 254 LEU A C 1
ATOM 2111 O O . LEU A 1 254 ? 27.995 -2.897 -62.209 1.00 94.12 254 LEU A O 1
ATOM 2115 N N . GLU A 1 255 ? 26.508 -1.220 -62.101 1.00 94.94 255 GLU A N 1
ATOM 2116 C CA . GLU A 1 255 ? 26.341 -1.074 -63.553 1.00 94.94 255 GLU A CA 1
ATOM 2117 C C . GLU A 1 255 ? 27.670 -0.756 -64.257 1.00 94.94 255 GLU A C 1
ATOM 2119 O O . GLU A 1 255 ? 27.996 -1.373 -65.271 1.00 94.94 255 GLU A O 1
ATOM 2124 N N . ARG A 1 256 ? 28.490 0.146 -63.696 1.00 94.88 256 ARG A N 1
ATOM 2125 C CA . ARG A 1 256 ? 29.824 0.452 -64.247 1.00 94.88 256 ARG A CA 1
ATOM 2126 C C . ARG A 1 256 ? 30.770 -0.744 -64.189 1.00 94.88 256 ARG A C 1
ATOM 2128 O O . ARG A 1 256 ? 31.530 -0.957 -65.131 1.00 94.88 256 ARG A O 1
ATOM 2135 N N . VAL A 1 257 ? 30.745 -1.513 -63.100 1.00 94.38 257 VAL A N 1
ATOM 2136 C CA . VAL A 1 257 ? 31.572 -2.722 -62.956 1.00 94.38 257 VAL A CA 1
ATOM 2137 C C . VAL A 1 257 ? 31.165 -3.777 -63.984 1.00 94.38 257 VAL A C 1
ATOM 2139 O O . VAL A 1 257 ? 32.039 -4.371 -64.612 1.00 94.38 257 VAL A O 1
ATOM 2142 N N . ILE A 1 258 ? 29.862 -3.969 -64.207 1.00 95.00 258 ILE A N 1
ATOM 2143 C CA . ILE A 1 258 ? 29.344 -4.885 -65.232 1.00 95.00 258 ILE A CA 1
ATOM 2144 C C . ILE A 1 258 ? 29.828 -4.458 -66.623 1.00 95.00 258 ILE A C 1
ATOM 2146 O O . ILE A 1 258 ? 30.455 -5.258 -67.313 1.00 95.00 258 ILE A O 1
ATOM 2150 N N . GLN A 1 259 ? 29.644 -3.187 -66.995 1.00 95.19 259 GLN A N 1
ATOM 2151 C CA . GLN A 1 259 ? 30.094 -2.662 -68.292 1.00 95.19 259 GLN A CA 1
ATOM 2152 C C . GLN A 1 259 ? 31.607 -2.814 -68.497 1.00 95.19 259 GLN A C 1
ATOM 2154 O O . GLN A 1 259 ? 32.067 -3.177 -69.578 1.00 95.19 259 GLN A O 1
ATOM 2159 N N . MET A 1 260 ? 32.403 -2.545 -67.460 1.00 95.06 260 MET A N 1
ATOM 2160 C CA . MET A 1 260 ? 33.855 -2.697 -67.529 1.00 95.06 260 MET A CA 1
ATOM 2161 C C . MET A 1 260 ? 34.265 -4.165 -67.712 1.00 95.06 260 MET A C 1
ATOM 2163 O O . MET A 1 260 ? 35.184 -4.450 -68.482 1.00 95.06 260 MET A O 1
ATOM 2167 N N . ASN A 1 261 ? 33.578 -5.096 -67.043 1.00 95.00 261 ASN A N 1
ATOM 2168 C CA . ASN A 1 261 ? 33.810 -6.530 -67.209 1.00 95.00 261 ASN A CA 1
ATOM 2169 C C . ASN A 1 261 ? 33.441 -7.011 -68.618 1.00 95.00 261 ASN A C 1
ATOM 2171 O O . ASN A 1 261 ? 34.199 -7.784 -69.202 1.00 95.00 261 ASN A O 1
ATOM 2175 N N . GLU A 1 262 ? 32.335 -6.528 -69.186 1.00 95.19 262 GLU A N 1
ATOM 2176 C CA . GLU A 1 262 ? 31.951 -6.813 -70.576 1.00 95.19 262 GLU A CA 1
ATOM 2177 C C . GLU A 1 262 ? 33.025 -6.320 -71.557 1.00 95.19 262 GLU A C 1
ATOM 2179 O O . GLU A 1 262 ? 33.538 -7.100 -72.360 1.00 95.19 262 GLU A O 1
ATOM 2184 N N . GLN A 1 263 ? 33.474 -5.068 -71.416 1.00 95.38 263 GLN A N 1
ATOM 2185 C CA . GLN A 1 263 ? 34.548 -4.510 -72.247 1.00 95.38 263 GLN A CA 1
ATOM 2186 C C . GLN A 1 263 ? 35.867 -5.283 -72.125 1.00 95.38 263 GLN A C 1
ATOM 2188 O O . GLN A 1 263 ? 36.608 -5.422 -73.103 1.00 95.38 263 GLN A O 1
ATOM 2193 N N . LEU A 1 264 ? 36.204 -5.754 -70.921 1.00 94.25 264 LEU A N 1
ATOM 2194 C CA . LEU A 1 264 ? 37.404 -6.553 -70.700 1.00 94.25 264 LEU A CA 1
ATOM 2195 C C . LEU A 1 264 ? 37.279 -7.932 -71.356 1.00 94.25 264 LEU A C 1
ATOM 2197 O O . LEU A 1 264 ? 38.224 -8.374 -72.009 1.00 94.25 264 LEU A O 1
ATOM 2201 N N . SER A 1 265 ? 36.117 -8.576 -71.230 1.00 94.81 265 SER A N 1
ATOM 2202 C CA . SER A 1 265 ? 35.809 -9.852 -71.882 1.00 94.81 265 SER A CA 1
ATOM 2203 C C . SER A 1 265 ? 35.953 -9.749 -73.405 1.00 94.81 265 SER A C 1
ATOM 2205 O O . SER A 1 265 ? 36.633 -10.572 -74.021 1.00 94.81 265 SER A O 1
ATOM 2207 N N . ASP A 1 266 ? 35.419 -8.684 -74.008 1.00 95.25 266 ASP A N 1
ATOM 2208 C CA . ASP A 1 266 ? 35.541 -8.428 -75.447 1.00 95.25 266 ASP A CA 1
ATOM 2209 C C . ASP A 1 266 ? 37.000 -8.235 -75.882 1.00 95.25 266 ASP A C 1
ATOM 2211 O O . ASP A 1 266 ? 37.439 -8.788 -76.897 1.00 95.25 266 ASP A O 1
ATOM 2215 N N . LYS A 1 267 ? 37.792 -7.493 -75.095 1.00 95.25 267 LYS A N 1
ATOM 2216 C CA . LYS A 1 267 ? 39.231 -7.316 -75.352 1.00 95.25 267 LYS A CA 1
ATOM 2217 C C . LYS A 1 267 ? 39.996 -8.634 -75.276 1.00 95.25 267 LYS A C 1
ATOM 2219 O O . LYS A 1 267 ? 40.840 -8.879 -76.140 1.00 95.25 267 LYS A O 1
ATOM 2224 N N . ILE A 1 268 ? 39.702 -9.479 -74.286 1.00 93.56 268 ILE A N 1
ATOM 2225 C CA . ILE A 1 268 ? 40.301 -10.817 -74.163 1.00 93.56 268 ILE A CA 1
ATOM 2226 C C . ILE A 1 268 ? 39.953 -11.653 -75.401 1.00 93.56 268 ILE A C 1
ATOM 2228 O O . ILE A 1 268 ? 40.849 -12.192 -76.049 1.00 93.56 268 ILE A O 1
ATOM 2232 N N . ALA A 1 269 ? 38.682 -11.674 -75.814 1.00 93.94 269 ALA A N 1
ATOM 2233 C CA . ALA A 1 269 ? 38.246 -12.404 -77.004 1.00 93.94 269 ALA A CA 1
ATOM 2234 C C . ALA A 1 269 ? 38.937 -11.910 -78.292 1.00 93.94 269 ALA A C 1
ATOM 2236 O O . ALA A 1 269 ? 39.314 -12.711 -79.160 1.00 93.94 269 ALA A O 1
ATOM 2237 N N . GLN A 1 270 ? 39.144 -10.595 -78.420 1.00 94.06 270 GLN A N 1
ATOM 2238 C CA . GLN A 1 270 ? 39.875 -10.000 -79.538 1.00 94.06 270 GLN A CA 1
ATOM 2239 C C . GLN A 1 270 ? 41.355 -10.412 -79.537 1.00 94.06 270 GLN A C 1
ATOM 2241 O O . GLN A 1 270 ? 41.883 -10.786 -80.590 1.00 94.06 270 GLN A O 1
ATOM 2246 N N . GLN A 1 271 ? 42.016 -10.383 -78.377 1.00 93.56 271 GLN A N 1
ATOM 2247 C CA . GLN A 1 271 ? 43.403 -10.834 -78.234 1.00 93.56 271 GLN A CA 1
ATOM 2248 C C . GLN A 1 271 ? 43.543 -12.326 -78.550 1.00 93.56 271 GLN A C 1
ATOM 2250 O O . GLN A 1 271 ? 44.423 -12.704 -79.320 1.00 93.56 271 GLN A O 1
ATOM 2255 N N . ASP A 1 272 ? 42.627 -13.171 -78.080 1.00 93.44 272 ASP A N 1
ATOM 2256 C CA . ASP A 1 272 ? 42.616 -14.601 -78.402 1.00 93.44 272 ASP A CA 1
ATOM 2257 C C . ASP A 1 272 ? 42.446 -14.862 -79.902 1.00 93.44 272 ASP A C 1
ATOM 2259 O O . ASP A 1 272 ? 43.033 -15.790 -80.469 1.00 93.44 272 ASP A O 1
ATOM 2263 N N . LYS A 1 273 ? 41.644 -14.043 -80.593 1.00 92.88 273 LYS A N 1
ATOM 2264 C CA . LYS A 1 273 ? 41.527 -14.103 -82.056 1.00 92.88 273 LYS A CA 1
ATOM 2265 C C . LYS A 1 273 ? 42.855 -13.750 -82.736 1.00 92.88 273 LYS A C 1
ATOM 2267 O O . LYS A 1 273 ? 43.258 -14.462 -83.656 1.00 92.88 273 LYS A O 1
ATOM 2272 N N . GLN A 1 274 ? 43.551 -12.712 -82.269 1.00 93.31 274 GLN A N 1
ATOM 2273 C CA . GLN A 1 274 ? 44.874 -12.337 -82.784 1.00 93.31 274 GLN A CA 1
ATOM 2274 C C . GLN A 1 274 ? 45.925 -13.426 -82.521 1.00 93.31 274 GLN A C 1
ATOM 2276 O O . GLN A 1 274 ? 46.647 -13.808 -83.442 1.00 93.31 274 GLN A O 1
ATOM 2281 N N . ILE A 1 275 ? 45.965 -13.989 -81.308 1.00 91.69 275 ILE A N 1
ATOM 2282 C CA . ILE A 1 275 ? 46.877 -15.082 -80.935 1.00 91.69 275 ILE A CA 1
ATOM 2283 C C . ILE A 1 275 ? 46.629 -16.315 -81.809 1.00 91.69 275 ILE A C 1
ATOM 2285 O O . ILE A 1 275 ? 47.585 -16.909 -82.306 1.00 91.69 275 ILE A O 1
ATOM 2289 N N . ARG A 1 276 ? 45.367 -16.697 -82.049 1.00 88.44 276 ARG A N 1
ATOM 2290 C CA . ARG A 1 276 ? 45.033 -17.805 -82.964 1.00 88.44 276 ARG A CA 1
ATOM 2291 C C . ARG A 1 276 ? 45.504 -17.538 -84.393 1.00 88.44 276 ARG A C 1
ATOM 2293 O O . ARG A 1 276 ? 46.070 -18.439 -85.008 1.00 88.44 276 ARG A O 1
ATOM 2300 N N . GLY A 1 277 ? 45.331 -16.314 -84.896 1.00 88.25 277 GLY A N 1
ATOM 2301 C CA . GLY A 1 277 ? 45.848 -15.910 -86.206 1.00 88.25 277 GLY A CA 1
ATOM 2302 C C . GLY A 1 277 ? 47.373 -16.032 -86.299 1.00 88.25 277 GLY A C 1
ATOM 2303 O O . GLY A 1 277 ? 47.890 -16.648 -87.228 1.00 88.25 277 GLY A O 1
ATOM 2304 N N . LEU A 1 278 ? 48.098 -15.533 -85.293 1.00 87.88 278 LEU A N 1
ATOM 2305 C CA . LEU A 1 278 ? 49.558 -15.661 -85.213 1.00 87.88 278 LEU A CA 1
ATOM 2306 C C . LEU A 1 278 ? 50.006 -17.125 -85.127 1.00 87.88 278 LEU A C 1
ATOM 2308 O O . LEU A 1 278 ? 50.924 -17.520 -85.841 1.00 87.88 278 LEU A O 1
ATOM 2312 N N . ARG A 1 279 ? 49.337 -17.951 -84.309 1.00 85.88 279 ARG A N 1
ATOM 2313 C CA . ARG A 1 279 ? 49.610 -19.396 -84.226 1.00 85.88 279 ARG A CA 1
ATOM 2314 C C . ARG A 1 279 ? 49.404 -20.094 -85.569 1.00 85.88 279 ARG A C 1
ATOM 2316 O O . ARG A 1 279 ? 50.226 -20.930 -85.927 1.00 85.88 279 ARG A O 1
ATOM 2323 N N . SER A 1 280 ? 48.363 -19.733 -86.321 1.00 84.44 280 SER A N 1
ATOM 2324 C CA . SER A 1 280 ? 48.140 -20.256 -87.674 1.00 84.44 280 SER A CA 1
ATOM 2325 C C . SER A 1 280 ? 49.285 -19.881 -88.616 1.00 84.44 280 SER A C 1
ATOM 2327 O O . SER A 1 280 ? 49.800 -20.742 -89.323 1.00 84.44 280 SER A O 1
ATOM 2329 N N . ASN A 1 281 ? 49.731 -18.622 -88.590 1.00 85.56 281 ASN A N 1
ATOM 2330 C CA . ASN A 1 281 ? 50.839 -18.155 -89.428 1.00 85.56 281 ASN A CA 1
ATOM 2331 C C . ASN A 1 281 ? 52.163 -18.848 -89.076 1.00 85.56 281 ASN A C 1
ATOM 2333 O O . ASN A 1 281 ? 52.890 -19.264 -89.975 1.00 85.56 281 ASN A O 1
ATOM 2337 N N . ILE A 1 282 ? 52.457 -19.021 -87.782 1.00 84.44 282 ILE A N 1
ATOM 2338 C CA . ILE A 1 282 ? 53.627 -19.779 -87.310 1.00 84.44 282 ILE A CA 1
ATOM 2339 C C . ILE A 1 282 ? 53.526 -21.245 -87.749 1.00 84.44 282 ILE A C 1
ATOM 2341 O O . ILE A 1 282 ? 54.515 -21.811 -88.204 1.00 84.44 282 ILE A O 1
ATOM 2345 N N . GLY A 1 283 ? 52.338 -21.851 -87.667 1.00 78.81 283 GLY A N 1
ATOM 2346 C CA . GLY A 1 283 ? 52.086 -23.199 -88.181 1.00 78.81 283 GLY A CA 1
ATOM 2347 C C . GLY A 1 283 ? 52.404 -23.324 -89.674 1.00 78.81 283 GLY A C 1
ATOM 2348 O O . GLY A 1 283 ? 53.133 -24.234 -90.066 1.00 78.81 283 GLY A O 1
ATOM 2349 N N . CYS A 1 284 ? 51.940 -22.377 -90.495 1.00 77.44 284 CYS A N 1
ATOM 2350 C CA . CYS A 1 284 ? 52.259 -22.322 -91.925 1.00 77.44 284 CYS A CA 1
ATOM 2351 C C . CYS A 1 284 ? 53.760 -22.127 -92.185 1.00 77.44 284 CYS A C 1
ATOM 2353 O O . CYS A 1 284 ? 54.313 -22.772 -93.075 1.00 77.44 284 CYS A O 1
ATOM 2355 N N . LEU A 1 285 ? 54.430 -21.267 -91.410 1.00 80.25 285 LEU A N 1
ATOM 2356 C CA . LEU A 1 285 ? 55.869 -21.033 -91.536 1.00 80.25 285 LEU A CA 1
ATOM 2357 C C . LEU A 1 285 ? 56.666 -22.299 -91.198 1.00 80.25 285 LEU A C 1
ATOM 2359 O O . LEU A 1 285 ? 57.538 -22.696 -91.965 1.00 80.25 285 LEU A O 1
ATOM 2363 N N . ASN A 1 286 ? 56.326 -22.971 -90.096 1.00 82.50 286 ASN A N 1
ATOM 2364 C CA . ASN A 1 286 ? 56.949 -24.234 -89.700 1.00 82.50 286 ASN A CA 1
ATOM 2365 C C . ASN A 1 286 ? 56.729 -25.328 -90.752 1.00 82.50 286 ASN A C 1
ATOM 2367 O O . ASN A 1 286 ? 57.649 -26.090 -91.040 1.00 82.50 286 ASN A O 1
ATOM 2371 N N . PHE A 1 287 ? 55.542 -25.386 -91.363 1.00 82.75 287 PHE A N 1
ATOM 2372 C CA . PHE A 1 287 ? 55.252 -26.304 -92.464 1.00 82.75 287 PHE A CA 1
ATOM 2373 C C . PHE A 1 287 ? 56.108 -26.011 -93.707 1.00 82.75 287 PHE A C 1
ATOM 2375 O O . PHE A 1 287 ? 56.683 -26.926 -94.292 1.00 82.75 287 PHE A O 1
ATOM 2382 N N . LEU A 1 288 ? 56.265 -24.735 -94.073 1.00 78.50 288 LEU A N 1
ATOM 2383 C CA . LEU A 1 288 ? 57.155 -24.298 -95.155 1.00 78.50 288 LEU A CA 1
ATOM 2384 C C . LEU A 1 288 ? 58.618 -24.660 -94.881 1.00 78.50 288 LEU A C 1
ATOM 2386 O O . LEU A 1 288 ? 59.284 -25.198 -95.762 1.00 78.50 288 LEU A O 1
ATOM 2390 N N . VAL A 1 289 ? 59.109 -24.411 -93.663 1.00 82.19 289 VAL A N 1
ATOM 2391 C CA . VAL A 1 289 ? 60.470 -24.789 -93.246 1.00 82.19 289 VAL A CA 1
ATOM 2392 C C . VAL A 1 289 ? 60.654 -26.304 -93.325 1.00 82.19 289 VAL A C 1
ATOM 2394 O O . VAL A 1 289 ? 61.664 -26.762 -93.849 1.00 82.19 289 VAL A O 1
ATOM 2397 N N . PHE A 1 290 ? 59.671 -27.088 -92.874 1.00 83.38 290 PHE A N 1
ATOM 2398 C CA . PHE A 1 290 ? 59.704 -28.547 -92.971 1.00 83.38 290 PHE A CA 1
ATOM 2399 C C . PHE A 1 290 ? 59.794 -29.034 -94.426 1.00 83.38 290 PHE A C 1
ATOM 2401 O O . PHE A 1 290 ? 60.630 -29.884 -94.732 1.00 83.38 290 PHE A O 1
ATOM 2408 N N . ILE A 1 291 ? 59.007 -28.452 -95.340 1.00 82.44 291 ILE A N 1
ATOM 2409 C CA . ILE A 1 291 ? 59.106 -28.733 -96.783 1.00 82.44 291 ILE A CA 1
ATOM 2410 C C . ILE A 1 291 ? 60.510 -28.407 -97.304 1.00 82.44 291 ILE A C 1
ATOM 2412 O O . ILE A 1 291 ? 61.097 -29.206 -98.028 1.00 82.44 291 ILE A O 1
ATOM 2416 N N . LEU A 1 292 ? 61.065 -27.256 -96.925 1.00 81.81 292 LEU A N 1
ATOM 2417 C CA . LEU A 1 292 ? 62.391 -26.815 -97.360 1.00 81.81 292 LEU A CA 1
ATOM 2418 C C . LEU A 1 292 ? 63.494 -27.771 -96.886 1.00 81.81 292 LEU A C 1
ATOM 2420 O O . LEU A 1 292 ? 64.366 -28.137 -97.671 1.00 81.81 292 LEU A O 1
ATOM 2424 N N . VAL A 1 293 ? 63.419 -28.229 -95.633 1.00 83.12 293 VAL A N 1
ATOM 2425 C CA . VAL A 1 293 ? 64.336 -29.237 -95.081 1.00 83.12 293 VAL A CA 1
ATOM 2426 C C . VAL A 1 293 ? 64.223 -30.549 -95.854 1.00 83.12 293 VAL A C 1
ATOM 2428 O O . VAL A 1 293 ? 65.249 -31.078 -96.269 1.00 83.12 293 VAL A O 1
ATOM 2431 N N . LEU A 1 294 ? 63.007 -31.040 -96.124 1.00 82.38 294 LEU A N 1
ATOM 2432 C CA . LEU A 1 294 ? 62.803 -32.249 -96.932 1.00 82.38 294 LEU A CA 1
ATOM 2433 C C . LEU A 1 294 ? 63.394 -32.115 -98.340 1.00 82.38 294 LEU A C 1
ATOM 2435 O O . LEU A 1 294 ? 64.048 -33.041 -98.815 1.00 82.38 294 LEU A O 1
ATOM 2439 N N . PHE A 1 295 ? 63.212 -30.962 -98.989 1.00 80.75 295 PHE A N 1
ATOM 2440 C CA . PHE A 1 295 ? 63.805 -30.679 -100.297 1.00 80.75 295 PHE A CA 1
ATOM 2441 C C . PHE A 1 295 ? 65.334 -30.699 -100.245 1.00 80.75 295 PHE A C 1
ATOM 2443 O O . PHE A 1 295 ? 65.963 -31.346 -101.079 1.00 80.75 295 PHE A O 1
ATOM 2450 N N . ILE A 1 296 ? 65.945 -30.036 -99.259 1.00 83.25 296 ILE A N 1
ATOM 2451 C CA . ILE A 1 296 ? 67.405 -30.020 -99.095 1.00 83.25 296 ILE A CA 1
ATOM 2452 C C . ILE A 1 296 ? 67.932 -31.433 -98.824 1.00 83.25 296 ILE A C 1
ATOM 2454 O O . ILE A 1 296 ? 68.908 -31.845 -99.446 1.00 83.25 296 ILE A O 1
ATOM 2458 N N . SER A 1 297 ? 67.282 -32.197 -97.941 1.00 79.81 297 SER A N 1
ATOM 2459 C CA . SER A 1 297 ? 67.653 -33.588 -97.657 1.00 79.81 297 SER A CA 1
ATOM 2460 C C . SER A 1 297 ? 67.540 -34.478 -98.896 1.00 79.81 297 SER A C 1
ATOM 2462 O O . SER A 1 297 ? 68.425 -35.295 -99.138 1.00 79.81 297 SER A O 1
ATOM 2464 N N . PHE A 1 298 ? 66.497 -34.290 -99.711 1.00 80.25 298 PHE A N 1
ATOM 2465 C CA . PHE A 1 298 ? 66.331 -34.992 -100.982 1.00 80.25 298 PHE A CA 1
ATOM 2466 C C . PHE A 1 298 ? 67.453 -34.649 -101.971 1.00 80.25 298 PHE A C 1
ATOM 2468 O O . PHE A 1 298 ? 68.069 -35.551 -102.532 1.00 80.25 298 PHE A O 1
ATOM 2475 N N . PHE A 1 299 ? 67.779 -33.364 -102.139 1.00 77.44 299 PHE A N 1
ATOM 2476 C CA . PHE A 1 299 ? 68.874 -32.935 -103.012 1.00 77.44 299 PHE A CA 1
ATOM 2477 C C . PHE A 1 299 ? 70.244 -33.432 -102.536 1.00 77.44 299 PHE A C 1
ATOM 2479 O O . PHE A 1 299 ? 71.046 -33.857 -103.364 1.00 77.44 299 PHE A O 1
ATOM 2486 N N . LEU A 1 300 ? 70.511 -33.441 -101.225 1.00 76.38 300 LEU A N 1
ATOM 2487 C CA . LEU A 1 300 ? 71.738 -34.030 -100.679 1.00 76.38 300 LEU A CA 1
ATOM 2488 C C . LEU A 1 300 ? 71.811 -35.537 -100.942 1.00 76.38 300 LEU A C 1
ATOM 2490 O O . LEU A 1 300 ? 72.869 -36.039 -101.308 1.00 76.38 300 LEU A O 1
ATOM 2494 N N . TRP A 1 301 ? 70.701 -36.259 -100.782 1.00 78.38 301 TRP A N 1
ATOM 2495 C CA . TRP A 1 301 ? 70.650 -37.694 -101.058 1.00 78.38 301 TRP A CA 1
ATOM 2496 C C . TRP A 1 301 ? 70.907 -38.006 -102.539 1.00 78.38 301 TRP A C 1
ATOM 2498 O O . TRP A 1 301 ? 71.688 -38.907 -102.845 1.00 78.38 301 TRP A O 1
ATOM 2508 N N . VAL A 1 302 ? 70.326 -37.218 -103.452 1.00 74.56 302 VAL A N 1
ATOM 2509 C CA . VAL A 1 302 ? 70.592 -37.310 -104.899 1.00 74.56 302 VAL A CA 1
ATOM 2510 C C . VAL A 1 302 ? 72.060 -37.011 -105.212 1.00 74.56 302 VAL A C 1
ATOM 2512 O O . VAL A 1 302 ? 72.671 -37.755 -105.970 1.00 74.56 302 VAL A O 1
ATOM 2515 N N . ALA A 1 303 ? 72.646 -35.975 -104.605 1.00 73.38 303 ALA A N 1
ATOM 2516 C CA . ALA A 1 303 ? 74.043 -35.600 -104.830 1.00 73.38 303 ALA A CA 1
ATOM 2517 C C . ALA A 1 303 ? 75.058 -36.623 -104.288 1.00 73.38 303 ALA A C 1
ATOM 2519 O O . ALA A 1 303 ? 76.149 -36.728 -104.830 1.00 73.38 303 ALA A O 1
ATOM 2520 N N . ILE A 1 304 ? 74.720 -37.364 -103.228 1.00 74.56 304 ILE A N 1
ATOM 2521 C CA . ILE A 1 304 ? 75.571 -38.435 -102.674 1.00 74.56 304 ILE A CA 1
ATOM 2522 C C . ILE A 1 304 ? 75.432 -39.743 -103.475 1.00 74.56 304 ILE A C 1
ATOM 2524 O O . ILE A 1 304 ? 76.338 -40.571 -103.458 1.00 74.56 304 ILE A O 1
ATOM 2528 N N . SER A 1 305 ? 74.301 -39.948 -104.158 1.00 69.62 305 SER A N 1
ATOM 2529 C CA . SER A 1 305 ? 74.001 -41.182 -104.903 1.00 69.62 305 SER A CA 1
ATOM 2530 C C . SER A 1 305 ? 74.398 -41.132 -106.388 1.00 69.62 305 SER A C 1
ATOM 2532 O O . SER A 1 305 ? 74.207 -42.129 -107.086 1.00 69.62 305 SER A O 1
ATOM 2534 N N . ALA A 1 306 ? 74.901 -39.990 -106.868 1.00 59.69 306 ALA A N 1
ATOM 2535 C CA . ALA A 1 306 ? 75.398 -39.761 -108.228 1.00 59.69 306 ALA A CA 1
ATOM 2536 C C . ALA A 1 306 ? 76.932 -39.754 -108.252 1.00 59.69 306 ALA A C 1
ATOM 2538 O O . ALA A 1 306 ? 77.496 -40.285 -109.235 1.00 59.69 306 ALA A O 1
#

Secondary structure (DSSP, 8-state):
--HHHHHHHHHHHHHHHHHHHHHHHTT----------PPPEE---HHHHHHHHHH-GGGGGGTPEEEEE-HHHHHS--S--EEEE-TT-SEEEEEEEETTEEEEEEEE-TTS---HHHHHHHHTTTEEEES--TT-TT-EEEEEPEEEEE-TTSSEEEEEE-EEEEE---HHHHHHHHHHHHHT--S---HHHHHHHHHHHHHHHHHHHHHHHHHHHHHHHHHHHHHHHHHHHHHHHHHHHHHHHHHHHHHHHHHHHHHHHHHHHHHHHHHHHHHHHHHHHHHHHHHHHHHHHHHHHHHHHHHHH-

Nearest PDB structures (foldseek):
  5f2v-assembly2_Z  TM=4.261E-01  e=2.760E+00  Bacillus subtilis PY79

Organism: Cyanobacterium aponinum (strain PCC 10605) (NCBI:txid755178)

Solvent-accessible surface area (backbone atoms only — not comparable to full-atom values): 16998 Å² total; per-residue (Å²): 132,65,67,65,56,53,50,51,51,53,53,51,52,50,51,54,51,50,55,53,48,51,60,49,60,77,57,64,71,84,74,75,75,78,75,76,66,72,44,46,73,41,79,62,55,73,70,54,51,45,50,43,49,63,77,51,32,72,74,49,56,84,31,37,26,38,21,31,76,28,76,63,49,75,73,52,92,74,87,63,51,38,32,32,73,30,95,86,23,65,24,24,36,35,29,34,37,57,97,86,47,79,47,43,34,38,42,75,28,72,89,56,81,44,58,41,78,81,39,45,76,68,46,56,74,48,30,47,78,43,75,74,52,75,90,43,55,73,49,54,39,66,78,40,67,14,36,40,45,77,41,96,82,76,63,38,34,36,63,74,41,65,12,30,36,34,43,59,66,51,72,65,58,55,48,52,58,51,53,59,62,51,69,80,58,84,76,78,85,53,74,68,55,56,54,48,51,54,50,49,52,51,51,52,54,49,51,50,54,50,51,52,49,52,52,55,53,52,52,52,50,52,55,50,51,53,53,50,50,56,52,50,53,50,52,55,51,52,50,52,51,51,53,53,52,48,54,55,49,52,51,53,50,51,52,50,52,51,53,51,48,52,54,49,52,52,51,51,55,52,50,53,52,49,51,51,54,50,51,51,52,50,51,53,48,53,50,52,50,51,51,49,51,52,50,52,54,49,52,51,52,52,64,73,74,107

Sequence (306 aa):
MNELEEIYKKFHEINIKLKKLEKKADRIIVTGGKLNKQPKPINIRLEELINIYNYIPQILSEYATPVSLSAKTYREKIEEVELDYQHNGYYWVILLENQGIKNYYLLPNGNIKFNFARLQNYINFVFILHGNFLDIGNNFSLIRCATIDILPNGLSWILKAKGEIISKISPSDLLLKELLKFQDKDKQIPDNISKLLDLLDSYYNETLKIKDRLYIESENIIELEEKFVQLNDIFISNNRQVYSLIDVKEKSILERVIQMNEQLSDKIAQQDKQIRGLRSNIGCLNFLVFILVLFISFFLWVAISA

Foldseek 3Di:
DPVVVVVVVVVVVVVVVVVVVVVVVVPPDPPPDPPQDDFDEDADDQVVLLVCCQPPVVVCVNRWFAKAWDPVCVPDPDPWTKIFGDPNHQKTWGWYAYPNDTWIWIGGRPVDWDPCVVCVVRLVVAEDEADDPHPQTPQKGWPFTFTWDQDPVNGMIITPGHTYMYHPQPPVNVVVVVVVVVVVPDDDDDPVVVVVVVVVVVVVVVVVVVVVVVVVVVVVVVVVVVVVVVVVVVVVVVVVVVVVVVVVVVVVVVVVVVVVVVVVVVVVVVVVVVVVVVVVVVVVVVVVVVVVVVVVVVVVVVVVVD